Protein AF-A0A818TF26-F1 (afdb_monomer_lite)

Radius of gyration: 28.37 Å; chains: 1; bounding box: 92×61×72 Å

Structure (mmCIF, N/CA/C/O backbone):
data_AF-A0A818TF26-F1
#
_entry.id   AF-A0A818TF26-F1
#
loop_
_atom_site.group_PDB
_atom_site.id
_atom_site.type_symbol
_atom_site.label_atom_id
_atom_site.label_alt_id
_atom_site.label_comp_id
_atom_site.label_asym_id
_atom_site.label_entity_id
_atom_site.label_seq_id
_atom_site.pdbx_PDB_ins_code
_atom_site.Cartn_x
_atom_site.Cartn_y
_atom_site.Cartn_z
_atom_site.occupancy
_atom_site.B_iso_or_equiv
_atom_site.auth_seq_id
_atom_site.auth_comp_id
_atom_site.auth_asym_id
_atom_site.auth_atom_id
_atom_site.pdbx_PDB_model_num
ATOM 1 N N . MET A 1 1 ? -56.870 0.232 41.355 1.00 51.09 1 MET A N 1
ATOM 2 C CA . MET A 1 1 ? -55.566 0.134 42.052 1.00 51.09 1 MET A CA 1
ATOM 3 C C . MET A 1 1 ? -54.457 -0.449 41.166 1.00 51.09 1 MET A C 1
ATOM 5 O O . MET A 1 1 ? -53.306 -0.349 41.551 1.00 51.09 1 MET A O 1
ATOM 9 N N . THR A 1 2 ? -54.759 -0.950 39.962 1.00 57.34 2 THR A N 1
ATOM 10 C CA . THR A 1 2 ? -53.803 -1.570 39.019 1.00 57.34 2 THR A CA 1
ATOM 11 C C . THR A 1 2 ? -52.932 -0.573 38.238 1.00 57.34 2 THR A C 1
ATOM 13 O O . THR A 1 2 ? -51.762 -0.831 37.983 1.00 57.34 2 THR A O 1
ATOM 16 N N . SER A 1 3 ? -53.447 0.622 37.941 1.00 61.22 3 SER A N 1
ATOM 17 C CA . SER A 1 3 ? -52.756 1.628 37.119 1.00 61.22 3 SER A CA 1
ATOM 18 C C . SER A 1 3 ? -51.511 2.245 37.769 1.00 61.22 3 SER A C 1
ATOM 20 O O . SER A 1 3 ? -50.608 2.688 37.065 1.00 61.22 3 SER A O 1
ATOM 22 N N . SER A 1 4 ? -51.427 2.270 39.104 1.00 70.44 4 SER A N 1
ATOM 23 C CA . SER A 1 4 ? -50.236 2.771 39.806 1.00 70.44 4 SER A CA 1
ATOM 24 C C . SER A 1 4 ? -49.102 1.743 39.832 1.00 70.44 4 SER A C 1
ATOM 26 O O . SER A 1 4 ? -47.938 2.136 39.810 1.00 70.44 4 SER A O 1
ATOM 28 N N . GLU A 1 5 ? -49.420 0.449 39.885 1.00 76.94 5 GLU A N 1
ATOM 29 C CA . GLU A 1 5 ? -48.425 -0.629 39.879 1.00 76.94 5 GLU A CA 1
ATOM 30 C C . GLU A 1 5 ? -47.798 -0.796 38.492 1.00 76.94 5 GLU A C 1
ATOM 32 O O . GLU A 1 5 ? -46.575 -0.892 38.385 1.00 76.94 5 GLU A O 1
ATOM 37 N N . GLU A 1 6 ? -48.605 -0.696 37.432 1.00 82.44 6 GLU A N 1
ATOM 38 C CA . GLU A 1 6 ? -48.142 -0.697 36.037 1.00 82.44 6 GLU A CA 1
ATOM 39 C C . GLU A 1 6 ? -47.181 0.471 35.745 1.00 82.44 6 GLU A C 1
ATOM 41 O O . GLU A 1 6 ? -46.142 0.293 35.105 1.00 82.44 6 GLU A O 1
ATOM 46 N N . LEU A 1 7 ? -47.471 1.663 36.283 1.00 84.38 7 LEU A N 1
ATOM 47 C CA . LEU A 1 7 ? -46.612 2.848 36.156 1.00 84.38 7 LEU A CA 1
ATOM 48 C C . LEU A 1 7 ? -45.268 2.664 36.877 1.00 84.38 7 LEU A C 1
ATOM 50 O O . LEU A 1 7 ? -44.215 3.026 36.349 1.00 84.38 7 LEU A O 1
ATOM 54 N N . ILE A 1 8 ? -45.280 2.054 38.065 1.00 88.00 8 ILE A N 1
ATOM 55 C CA . ILE A 1 8 ? -44.062 1.742 38.827 1.00 88.00 8 ILE A CA 1
ATOM 56 C C . ILE A 1 8 ? -43.231 0.668 38.110 1.00 88.00 8 ILE A C 1
ATOM 58 O O . ILE A 1 8 ? -41.997 0.738 38.104 1.00 88.00 8 ILE A O 1
ATOM 62 N N . GLU A 1 9 ? -43.874 -0.320 37.488 1.00 88.12 9 GLU A N 1
ATOM 63 C CA . GLU A 1 9 ? -43.193 -1.350 36.707 1.00 88.12 9 GLU A CA 1
ATOM 64 C C . GLU A 1 9 ? -42.550 -0.772 35.437 1.00 88.12 9 GLU A C 1
ATOM 66 O O . GLU A 1 9 ? -41.391 -1.082 35.143 1.00 88.12 9 GLU A O 1
ATOM 71 N N . LEU A 1 10 ? -43.239 0.137 34.739 1.00 87.88 10 LEU A N 1
ATOM 72 C CA . LEU A 1 10 ? -42.696 0.850 33.582 1.00 87.88 10 LEU A CA 1
ATOM 73 C C . LEU A 1 10 ? -41.475 1.697 33.962 1.00 87.88 10 LEU A C 1
ATOM 75 O O . LEU A 1 10 ? -40.445 1.620 33.297 1.00 87.88 10 LEU A O 1
ATOM 79 N N . VAL A 1 11 ? -41.534 2.444 35.069 1.00 90.00 11 VAL A N 1
ATOM 80 C CA . VAL A 1 11 ? -40.387 3.230 35.561 1.00 90.00 11 VAL A CA 1
ATOM 81 C C . VAL A 1 11 ? -39.195 2.326 35.888 1.00 90.00 11 VAL A C 1
ATOM 83 O O . VAL A 1 11 ? -38.050 2.664 35.574 1.00 90.00 11 VAL A O 1
ATOM 86 N N . LYS A 1 12 ? -39.435 1.147 36.477 1.00 88.75 12 LYS A N 1
ATOM 87 C CA . LYS A 1 12 ? -38.378 0.154 36.726 1.00 88.75 12 LYS A CA 1
ATOM 88 C C . LYS A 1 12 ? -37.792 -0.390 35.420 1.00 88.75 12 LYS A C 1
ATOM 90 O O . LYS A 1 12 ? -36.570 -0.514 35.336 1.00 88.75 12 LYS A O 1
ATOM 95 N N . LYS A 1 13 ? -38.622 -0.681 34.411 1.00 89.06 13 LYS A N 1
ATOM 96 C CA . LYS A 1 13 ? -38.174 -1.129 33.079 1.00 89.06 13 LYS A CA 1
ATOM 97 C C . LYS A 1 13 ? -37.348 -0.052 32.375 1.00 89.06 13 LYS A C 1
ATOM 99 O O . LYS A 1 13 ? -36.210 -0.328 32.017 1.00 89.06 13 LYS A O 1
ATOM 104 N N . LEU A 1 14 ? -37.824 1.191 32.325 1.00 89.56 14 LEU A N 1
ATOM 105 C CA . LEU A 1 14 ? -37.092 2.320 31.738 1.00 89.56 14 LEU A CA 1
ATOM 106 C C . LEU A 1 14 ? -35.762 2.594 32.449 1.00 89.56 14 LEU A C 1
ATOM 108 O O . LEU A 1 14 ? -34.760 2.908 31.810 1.00 89.56 14 LEU A O 1
ATOM 112 N N . LYS A 1 15 ? -35.708 2.447 33.779 1.00 92.31 15 LYS A N 1
ATOM 113 C CA . LYS A 1 15 ? -34.451 2.591 34.527 1.00 92.31 15 LYS A CA 1
ATOM 114 C C . LYS A 1 15 ? -33.457 1.475 34.186 1.00 92.31 15 LYS A C 1
ATOM 116 O O . LYS A 1 15 ? -32.266 1.757 34.058 1.00 92.31 15 LYS A O 1
ATOM 121 N N . ARG A 1 16 ? -33.938 0.237 34.019 1.00 90.44 16 ARG A N 1
ATOM 122 C CA . ARG A 1 16 ? -33.119 -0.906 33.583 1.00 90.44 16 ARG A CA 1
ATOM 123 C C . ARG A 1 16 ? -32.617 -0.712 32.159 1.00 90.44 16 ARG A C 1
ATOM 125 O O . ARG A 1 16 ? -31.415 -0.826 31.944 1.00 90.44 16 ARG A O 1
ATOM 132 N N . GLU A 1 17 ? -33.484 -0.328 31.230 1.00 92.62 17 GLU A N 1
ATOM 133 C CA . GLU A 1 17 ? -33.096 -0.025 29.850 1.00 92.62 17 GLU A CA 1
ATOM 134 C C . GLU A 1 17 ? -32.085 1.116 29.792 1.00 92.62 17 GLU A C 1
ATOM 136 O O . GLU A 1 17 ? -31.045 0.976 29.163 1.00 92.62 17 GLU A O 1
ATOM 141 N N . ARG A 1 18 ? -32.296 2.205 30.539 1.00 94.06 18 ARG A N 1
ATOM 142 C CA . ARG A 1 18 ? -31.315 3.295 30.619 1.00 94.06 18 ARG A CA 1
ATOM 143 C C . ARG A 1 18 ? -29.959 2.810 31.134 1.00 94.06 18 ARG A C 1
ATOM 145 O O . ARG A 1 18 ? -28.927 3.217 30.603 1.00 94.06 18 ARG A O 1
ATOM 152 N N . SER A 1 19 ? -29.941 1.964 32.168 1.00 90.88 19 SER A N 1
ATOM 153 C CA . SER A 1 19 ? -28.688 1.395 32.676 1.00 90.88 19 SER A CA 1
ATOM 154 C C . SER A 1 19 ? -28.022 0.473 31.654 1.00 90.88 19 SER A C 1
ATOM 156 O O . SER A 1 19 ? -26.813 0.582 31.456 1.00 90.88 19 SER A O 1
ATOM 158 N N . PHE A 1 20 ? -28.809 -0.343 30.952 1.00 94.75 20 PHE A N 1
ATOM 159 C CA . PHE A 1 20 ? -28.344 -1.241 29.902 1.00 94.75 20 PHE A CA 1
ATOM 160 C C . PHE A 1 20 ? -27.735 -0.458 28.736 1.00 94.75 20 PHE A C 1
ATOM 162 O O . PHE A 1 20 ? -26.564 -0.651 28.427 1.00 94.75 20 PHE A O 1
ATOM 169 N N . VAL A 1 21 ? -28.460 0.524 28.192 1.00 95.38 21 VAL A N 1
ATOM 170 C CA . VAL A 1 21 ? -27.978 1.406 27.117 1.00 95.38 21 VAL A CA 1
ATOM 171 C C . VAL A 1 21 ? -26.705 2.138 27.543 1.00 95.38 21 VAL A C 1
ATOM 173 O O . VAL A 1 21 ? -25.765 2.250 26.762 1.00 95.38 21 VAL A O 1
ATOM 176 N N . SER A 1 22 ? -26.611 2.611 28.792 1.00 93.94 22 SER A N 1
ATOM 177 C CA . SER A 1 22 ? -25.380 3.260 29.264 1.00 93.94 22 SER A CA 1
ATOM 178 C C . SER A 1 22 ? -24.190 2.301 29.375 1.00 93.94 22 SER A C 1
ATOM 180 O O . SER A 1 22 ? -23.053 2.714 29.147 1.00 93.94 22 SER A O 1
ATOM 182 N N . ALA A 1 23 ? -24.433 1.034 29.722 1.00 94.94 23 ALA A N 1
ATOM 183 C CA . ALA A 1 23 ? -23.401 0.007 29.795 1.00 94.94 23 ALA A CA 1
ATOM 184 C C . ALA A 1 23 ? -22.935 -0.392 28.389 1.00 94.94 23 ALA A C 1
ATOM 186 O O . ALA A 1 23 ? -21.735 -0.459 28.140 1.00 94.94 23 ALA A O 1
ATOM 187 N N . GLU A 1 24 ? -23.869 -0.545 27.452 1.00 95.12 24 GLU A N 1
ATOM 188 C CA . GLU A 1 24 ? -23.584 -0.831 26.048 1.00 95.12 24 GLU A CA 1
ATOM 189 C C . GLU A 1 24 ? -22.808 0.317 25.383 1.00 95.12 24 GLU A C 1
ATOM 191 O O . GLU A 1 24 ? -21.792 0.088 24.735 1.00 95.12 24 GLU A O 1
ATOM 196 N N . GLN A 1 25 ? -23.187 1.574 25.637 1.00 95.06 25 GLN A N 1
ATOM 197 C CA . GLN A 1 25 ? -22.427 2.739 25.169 1.00 95.06 25 GLN A CA 1
ATOM 198 C C . GLN A 1 25 ? -20.991 2.766 25.704 1.00 95.06 25 GLN A C 1
ATOM 200 O O . GLN A 1 25 ? -20.075 3.143 24.973 1.00 95.06 25 GLN A O 1
ATOM 205 N N . LYS A 1 26 ? -20.775 2.398 26.974 1.00 95.00 26 LYS A N 1
ATOM 206 C CA . LYS A 1 26 ? -19.420 2.296 27.541 1.00 95.00 26 LYS A CA 1
ATOM 207 C C . LYS A 1 26 ? -18.630 1.183 26.865 1.00 95.00 26 LYS A C 1
ATOM 209 O O . LYS A 1 26 ? -17.513 1.433 26.426 1.00 95.00 26 LYS A O 1
ATOM 214 N N . HIS A 1 27 ? -19.243 0.017 26.702 1.00 95.44 27 HIS A N 1
ATOM 215 C CA . HIS A 1 27 ? -18.629 -1.123 26.035 1.00 95.44 27 HIS A CA 1
ATOM 216 C C . HIS A 1 27 ? -18.223 -0.795 24.589 1.00 95.44 27 HIS A C 1
ATOM 218 O O . HIS A 1 27 ? -17.084 -1.034 24.201 1.00 95.44 27 HIS A O 1
ATOM 224 N N . ILE A 1 28 ? -19.099 -0.147 23.814 1.00 95.38 28 ILE A N 1
ATOM 225 C CA . ILE A 1 28 ? -18.789 0.293 22.444 1.00 95.38 28 ILE A CA 1
ATOM 226 C C . ILE A 1 28 ? -17.606 1.271 22.434 1.00 95.38 28 ILE A C 1
ATOM 228 O O . ILE A 1 28 ? -16.725 1.161 21.585 1.00 95.38 28 ILE A O 1
ATOM 232 N N . ARG A 1 29 ? -17.543 2.217 23.381 1.00 95.00 29 ARG A N 1
ATOM 233 C CA . ARG A 1 29 ? -16.414 3.162 23.477 1.00 95.00 29 ARG A CA 1
ATOM 234 C C . ARG A 1 29 ? -15.100 2.461 23.810 1.00 95.00 29 ARG A C 1
ATOM 236 O O . ARG A 1 29 ? -14.069 2.822 23.250 1.00 95.00 29 ARG A O 1
ATOM 243 N N . GLU A 1 30 ? -15.129 1.473 24.699 1.00 95.88 30 GLU A N 1
ATOM 244 C CA . GLU A 1 30 ? -13.955 0.671 25.054 1.00 95.88 30 GLU A CA 1
ATOM 245 C C . GLU A 1 30 ? -13.464 -0.153 23.862 1.00 95.88 30 GLU A C 1
ATOM 247 O O . GLU A 1 30 ? -12.276 -0.113 23.536 1.00 95.88 30 GLU A O 1
ATOM 252 N N . GLN A 1 31 ? -14.376 -0.828 23.157 1.00 94.69 31 GLN A N 1
ATOM 253 C CA . GLN A 1 31 ? -14.055 -1.571 21.938 1.00 94.69 31 GLN A CA 1
ATOM 254 C C . GLN A 1 31 ? -13.507 -0.655 20.842 1.00 94.69 31 GLN A C 1
ATOM 256 O O . GLN A 1 31 ? -12.512 -0.987 20.203 1.00 94.69 31 GLN A O 1
ATOM 261 N N . TYR A 1 32 ? -14.100 0.524 20.653 1.00 93.75 32 TYR A N 1
ATOM 262 C CA . TYR A 1 32 ? -13.615 1.507 19.688 1.00 93.75 32 TYR A CA 1
ATOM 263 C C . TYR A 1 32 ? -12.202 1.997 20.033 1.00 93.75 32 TYR A C 1
ATOM 265 O O . TYR A 1 32 ? -11.341 2.071 19.161 1.00 93.75 32 TYR A O 1
ATOM 273 N N . ALA A 1 33 ? -11.917 2.258 21.312 1.00 94.06 33 ALA A N 1
ATOM 274 C CA . ALA A 1 33 ? -10.577 2.636 21.756 1.00 94.06 33 ALA A CA 1
ATOM 275 C C . ALA A 1 33 ? -9.543 1.516 21.530 1.00 94.06 33 ALA A C 1
ATOM 277 O O . ALA A 1 33 ? -8.395 1.798 21.190 1.00 94.06 33 ALA A O 1
ATOM 278 N N . GLN A 1 34 ? -9.932 0.249 21.699 1.00 94.62 34 GLN A N 1
ATOM 279 C CA . GLN A 1 34 ? -9.073 -0.895 21.377 1.00 94.62 34 GLN A CA 1
ATOM 280 C C . GLN A 1 34 ? -8.837 -1.021 19.870 1.00 94.62 34 GLN A C 1
ATOM 282 O O . GLN A 1 34 ? -7.699 -1.222 19.450 1.00 94.62 34 GLN A O 1
ATOM 287 N N . LEU A 1 35 ? -9.886 -0.850 19.062 1.00 94.69 35 LEU A N 1
ATOM 288 C CA . LEU A 1 35 ? -9.795 -0.872 17.604 1.00 94.69 35 LEU A CA 1
ATOM 289 C C . LEU A 1 35 ? -8.828 0.200 17.101 1.00 94.69 35 LEU A C 1
ATOM 291 O O . LEU A 1 35 ? -7.968 -0.108 16.281 1.00 94.69 35 LEU A O 1
ATOM 295 N N . LEU A 1 36 ? -8.906 1.423 17.633 1.00 91.81 36 LEU A N 1
ATOM 296 C CA . LEU A 1 36 ? -7.981 2.501 17.277 1.00 91.81 36 LEU A CA 1
ATOM 297 C C . LEU A 1 36 ? -6.520 2.140 17.579 1.00 91.81 36 LEU A C 1
ATOM 299 O O . LEU A 1 36 ? -5.666 2.313 16.716 1.00 91.81 36 LEU A O 1
ATOM 303 N N . LYS A 1 37 ? -6.237 1.569 18.757 1.00 91.81 37 LYS A N 1
ATOM 304 C CA . LYS A 1 37 ? -4.877 1.126 19.120 1.00 91.81 37 LYS A CA 1
ATOM 305 C C . LYS A 1 37 ? -4.356 0.023 18.202 1.00 91.81 37 LYS A C 1
ATOM 307 O O . LYS A 1 37 ? -3.181 0.014 17.843 1.00 91.81 37 LYS A O 1
ATOM 312 N N . LEU A 1 38 ? -5.217 -0.926 17.834 1.00 91.88 38 LEU A N 1
ATOM 313 C CA . LEU A 1 38 ? -4.855 -1.988 16.897 1.00 91.88 38 LEU A CA 1
ATOM 314 C C . LEU A 1 38 ? -4.593 -1.425 15.497 1.00 91.88 38 LEU A C 1
ATOM 316 O O . LEU A 1 38 ? -3.611 -1.813 14.871 1.00 91.88 38 LEU A O 1
ATOM 320 N N . ALA A 1 39 ? -5.427 -0.495 15.028 1.00 89.75 39 ALA A N 1
ATOM 321 C CA . ALA A 1 39 ? -5.252 0.161 13.737 1.00 89.75 39 ALA A CA 1
ATOM 322 C C . ALA A 1 39 ? -3.925 0.933 13.672 1.00 89.75 39 ALA A C 1
ATOM 324 O O . ALA A 1 39 ? -3.170 0.760 12.719 1.00 89.75 39 ALA A O 1
ATOM 325 N N . GLU A 1 40 ? -3.605 1.708 14.708 1.00 89.06 40 GLU A N 1
ATOM 326 C CA . GLU A 1 40 ? -2.332 2.425 14.835 1.00 89.06 40 GLU A CA 1
ATOM 327 C C . GLU A 1 40 ? -1.137 1.457 14.808 1.00 89.06 40 GLU A C 1
ATOM 329 O O . GLU A 1 40 ? -0.196 1.628 14.034 1.00 89.06 40 GLU A O 1
ATOM 334 N N . HIS A 1 41 ? -1.198 0.366 15.580 1.00 90.69 41 HIS A N 1
ATOM 335 C CA . HIS A 1 41 ? -0.144 -0.650 15.571 1.00 90.69 41 HIS A CA 1
ATOM 336 C C . HIS A 1 41 ? 0.045 -1.286 14.183 1.00 90.69 41 HIS A C 1
ATOM 338 O O . HIS A 1 41 ? 1.178 -1.513 13.752 1.00 90.69 41 HIS A O 1
ATOM 344 N N . VAL A 1 42 ? -1.047 -1.568 13.466 1.00 89.69 42 VAL A N 1
ATOM 345 C CA . VAL A 1 42 ? -0.991 -2.101 12.097 1.00 89.69 42 VAL A CA 1
ATOM 346 C C . VAL A 1 42 ? -0.360 -1.090 11.137 1.00 89.69 42 VAL A C 1
ATOM 348 O O . VAL A 1 42 ? 0.503 -1.476 10.351 1.00 89.69 42 VAL A O 1
ATOM 351 N N . GLN A 1 43 ? -0.716 0.194 11.227 1.00 86.44 43 GLN A N 1
ATOM 352 C CA . GLN A 1 43 ? -0.113 1.254 10.411 1.00 86.44 43 GLN A CA 1
ATOM 353 C C . GLN A 1 43 ? 1.398 1.371 10.651 1.00 86.44 43 GLN A C 1
ATOM 355 O O . GLN A 1 43 ? 2.172 1.391 9.695 1.00 86.44 43 GLN A O 1
ATOM 360 N N . HIS A 1 44 ? 1.833 1.380 11.914 1.00 89.19 44 HIS A N 1
ATOM 361 C CA . HIS A 1 44 ? 3.253 1.434 12.270 1.00 89.19 44 HIS A CA 1
ATOM 362 C C . HIS A 1 44 ? 4.028 0.238 11.713 1.00 89.19 44 HIS A C 1
ATOM 364 O O . HIS A 1 44 ? 5.084 0.402 11.100 1.00 89.19 44 HIS A O 1
ATOM 370 N N . ARG A 1 45 ? 3.483 -0.975 11.873 1.00 88.50 45 ARG A N 1
ATOM 371 C CA . ARG A 1 45 ? 4.082 -2.198 11.323 1.00 88.50 45 ARG A CA 1
ATOM 372 C C . ARG A 1 45 ? 4.181 -2.141 9.805 1.00 88.50 45 ARG A C 1
ATOM 374 O O . ARG A 1 45 ? 5.251 -2.418 9.273 1.00 88.50 45 ARG A O 1
ATOM 381 N N . GLN A 1 46 ? 3.105 -1.748 9.128 1.00 85.88 46 GLN A N 1
ATOM 382 C CA . GLN A 1 46 ? 3.080 -1.631 7.673 1.00 85.88 46 GLN A CA 1
ATOM 383 C C . GLN A 1 46 ? 4.146 -0.652 7.178 1.00 85.88 46 GLN A C 1
ATOM 385 O O . GLN A 1 46 ? 4.907 -0.976 6.267 1.00 85.88 46 GLN A O 1
ATOM 390 N N . TRP A 1 47 ? 4.240 0.517 7.812 1.00 87.50 47 TRP A N 1
ATOM 391 C CA . TRP A 1 47 ? 5.226 1.528 7.456 1.00 87.50 47 TRP A CA 1
ATOM 392 C C . TRP A 1 47 ? 6.658 0.983 7.583 1.00 87.50 47 TRP A C 1
ATOM 394 O O . TRP A 1 47 ? 7.430 1.085 6.626 1.00 87.50 47 TRP A O 1
ATOM 404 N N . ILE A 1 48 ? 6.990 0.325 8.705 1.00 88.81 48 ILE A N 1
ATOM 405 C CA . ILE A 1 48 ? 8.310 -0.297 8.924 1.00 88.81 48 ILE A CA 1
ATOM 406 C C . ILE A 1 48 ? 8.594 -1.354 7.853 1.00 88.81 48 ILE A C 1
ATOM 408 O O . ILE A 1 48 ? 9.632 -1.303 7.193 1.00 88.81 48 ILE A O 1
ATOM 412 N N . THR A 1 49 ? 7.671 -2.298 7.651 1.00 86.50 49 THR A N 1
ATOM 413 C CA . THR A 1 49 ? 7.854 -3.410 6.708 1.00 86.50 49 THR A CA 1
ATOM 414 C C . THR A 1 49 ? 8.065 -2.915 5.282 1.00 86.50 49 THR A C 1
ATOM 416 O O . THR A 1 49 ? 8.896 -3.452 4.549 1.00 86.50 49 THR A O 1
ATOM 419 N N . SER A 1 50 ? 7.364 -1.865 4.875 1.00 82.44 50 SER A N 1
ATOM 420 C CA . SER A 1 50 ? 7.534 -1.301 3.541 1.00 82.44 50 SER A CA 1
ATOM 421 C C . SER A 1 50 ? 8.857 -0.559 3.366 1.00 82.44 50 SER A C 1
ATOM 423 O O . SER A 1 50 ? 9.468 -0.677 2.305 1.00 82.44 50 SER A O 1
ATOM 425 N N . HIS A 1 51 ? 9.352 0.146 4.390 1.00 83.50 51 HIS A N 1
ATOM 426 C CA . HIS A 1 51 ? 10.697 0.741 4.347 1.00 83.50 51 HIS A CA 1
ATOM 427 C C . HIS A 1 51 ? 11.792 -0.324 4.322 1.00 83.50 51 HIS A C 1
ATOM 429 O O . HIS A 1 51 ? 12.718 -0.236 3.518 1.00 83.50 51 HIS A O 1
ATOM 435 N N . GLN A 1 52 ? 11.656 -1.388 5.116 1.00 85.69 52 GLN A N 1
ATOM 436 C CA . GLN A 1 52 ? 12.552 -2.545 5.046 1.00 85.69 52 GLN A CA 1
ATOM 437 C C . GLN A 1 52 ? 12.533 -3.174 3.646 1.00 85.69 52 GLN A C 1
ATOM 439 O O . GLN A 1 52 ? 13.583 -3.466 3.077 1.00 85.69 52 GLN A O 1
ATOM 444 N N . ARG A 1 53 ? 11.350 -3.328 3.041 1.00 81.56 53 ARG A N 1
ATOM 445 C CA . ARG A 1 53 ? 11.206 -3.849 1.677 1.00 81.56 53 ARG A CA 1
ATOM 446 C C . ARG A 1 53 ? 11.849 -2.938 0.635 1.00 81.56 53 ARG A C 1
ATOM 448 O O . ARG A 1 53 ? 12.484 -3.453 -0.284 1.00 81.56 53 ARG A O 1
ATOM 455 N N . TYR A 1 54 ? 11.719 -1.620 0.767 1.00 79.50 54 TYR A N 1
ATOM 456 C CA . TYR A 1 54 ? 12.403 -0.661 -0.102 1.00 79.50 54 TYR A CA 1
ATOM 457 C C . TYR A 1 54 ? 13.927 -0.854 -0.043 1.00 79.50 54 TYR A C 1
ATOM 459 O O . TYR A 1 54 ? 14.567 -0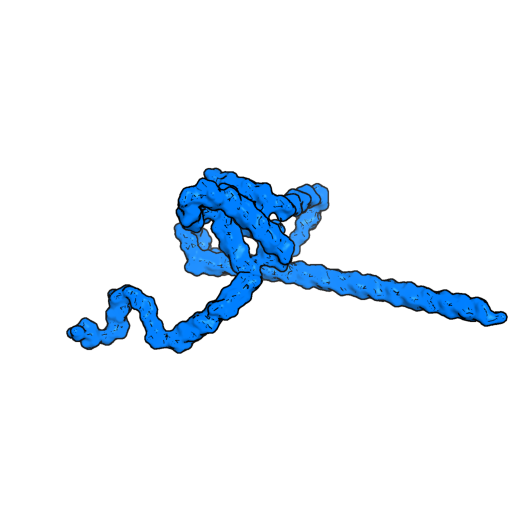.995 -1.083 1.00 79.50 54 TYR A O 1
ATOM 467 N N . VAL A 1 55 ? 14.489 -0.977 1.165 1.00 81.12 55 VAL A N 1
ATOM 468 C CA . VAL A 1 55 ? 15.927 -1.218 1.392 1.00 81.12 55 VAL A CA 1
ATOM 469 C C . VAL A 1 55 ? 16.381 -2.563 0.819 1.00 81.12 55 VAL A C 1
ATOM 471 O O . VAL A 1 55 ? 17.442 -2.657 0.211 1.00 81.12 55 VAL A O 1
ATOM 474 N N . LEU A 1 56 ? 15.585 -3.621 0.978 1.00 80.94 56 LEU A N 1
ATOM 475 C CA . LEU A 1 56 ? 15.899 -4.927 0.392 1.00 80.94 56 LEU A CA 1
ATOM 476 C C . LEU A 1 56 ? 15.846 -4.888 -1.139 1.00 80.94 56 LEU A C 1
ATOM 478 O O . LEU A 1 56 ? 16.690 -5.478 -1.809 1.00 80.94 56 LEU A O 1
ATOM 482 N N . THR A 1 57 ? 14.880 -4.167 -1.704 1.00 77.44 57 THR A N 1
ATOM 483 C CA . THR A 1 57 ? 14.732 -4.040 -3.159 1.00 77.44 57 THR A CA 1
ATOM 484 C C . THR A 1 57 ? 15.901 -3.263 -3.765 1.00 77.44 57 THR A C 1
ATOM 486 O O . THR A 1 57 ? 16.409 -3.661 -4.812 1.00 77.44 57 THR A O 1
ATOM 489 N N . SER A 1 58 ? 16.379 -2.213 -3.090 1.00 72.12 58 SER A N 1
ATOM 490 C CA . SER A 1 58 ? 17.550 -1.449 -3.536 1.00 72.12 58 SER A CA 1
ATOM 491 C C . SER A 1 58 ? 18.866 -2.228 -3.423 1.00 72.12 58 SER A C 1
ATOM 493 O O . SER A 1 58 ? 19.796 -1.949 -4.176 1.00 72.12 58 SER A O 1
ATOM 495 N N . LEU A 1 59 ? 18.944 -3.241 -2.550 1.00 73.94 59 LEU A N 1
ATOM 496 C CA . LEU A 1 59 ? 20.069 -4.184 -2.510 1.00 73.94 59 LEU A CA 1
ATOM 497 C C . LEU A 1 59 ? 20.058 -5.175 -3.684 1.00 73.94 59 LEU A C 1
ATOM 499 O O . LEU A 1 59 ? 21.118 -5.490 -4.219 1.00 73.94 59 LEU A O 1
ATOM 503 N N . ILE A 1 60 ? 18.879 -5.676 -4.074 1.00 73.94 60 ILE A N 1
ATOM 504 C CA . ILE A 1 60 ? 18.725 -6.643 -5.178 1.00 73.94 60 ILE A CA 1
ATOM 505 C C . ILE A 1 60 ? 18.975 -5.967 -6.529 1.00 73.94 60 ILE A C 1
ATOM 507 O O . ILE A 1 60 ? 19.680 -6.506 -7.381 1.00 73.94 60 ILE A O 1
ATOM 511 N N . TYR A 1 61 ? 18.409 -4.775 -6.711 1.00 68.81 61 TYR A N 1
ATOM 512 C CA . TYR A 1 61 ? 18.602 -3.949 -7.894 1.00 68.81 61 TYR A CA 1
ATOM 513 C C . TYR A 1 61 ? 19.381 -2.699 -7.489 1.00 68.81 61 TYR A C 1
ATOM 515 O O . TYR A 1 61 ? 18.762 -1.657 -7.256 1.00 68.81 61 TYR A O 1
ATOM 523 N N . PRO A 1 62 ? 20.722 -2.769 -7.383 1.00 60.81 62 PRO A N 1
ATOM 524 C CA . PRO A 1 62 ? 21.513 -1.588 -7.097 1.00 60.81 62 PRO A CA 1
ATOM 525 C C . PRO A 1 62 ? 21.289 -0.589 -8.231 1.00 60.81 62 PRO A C 1
ATOM 527 O O . PRO A 1 62 ? 21.758 -0.775 -9.359 1.00 60.81 62 PRO A O 1
ATOM 530 N N . ASN A 1 63 ? 20.536 0.473 -7.943 1.00 55.81 63 ASN A N 1
ATOM 531 C CA . ASN A 1 63 ? 20.460 1.621 -8.828 1.00 55.81 63 ASN A CA 1
ATOM 532 C C . ASN A 1 63 ? 21.900 2.080 -9.065 1.00 55.81 63 ASN A C 1
ATOM 534 O O . ASN A 1 63 ? 22.606 2.422 -8.118 1.00 55.81 63 A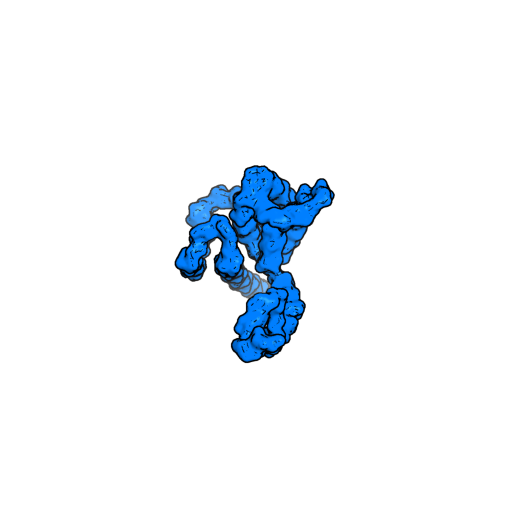SN A O 1
ATOM 538 N N . ARG A 1 64 ? 22.341 2.103 -10.331 1.00 48.56 64 ARG A N 1
ATOM 539 C CA . ARG A 1 64 ? 23.718 2.466 -10.732 1.00 48.56 64 ARG A CA 1
ATOM 540 C C . ARG A 1 64 ? 24.182 3.845 -10.224 1.00 48.56 64 ARG A C 1
ATOM 542 O O . ARG A 1 64 ? 25.364 4.152 -10.338 1.00 48.56 64 ARG A O 1
ATOM 549 N N . ASN A 1 65 ? 23.278 4.648 -9.661 1.00 48.28 65 ASN A N 1
ATOM 550 C CA . ASN A 1 65 ? 23.515 6.020 -9.225 1.00 48.28 65 ASN A CA 1
ATOM 551 C C . ASN A 1 65 ? 23.601 6.187 -7.694 1.00 48.28 65 ASN A C 1
ATOM 553 O O . ASN A 1 65 ? 24.095 7.217 -7.244 1.00 48.28 65 ASN A O 1
ATOM 557 N N . ASP A 1 66 ? 23.190 5.199 -6.891 1.00 52.66 66 ASP A N 1
ATOM 558 C CA . ASP A 1 66 ? 23.215 5.303 -5.426 1.00 52.66 66 ASP A CA 1
ATOM 559 C C . ASP A 1 66 ? 24.494 4.681 -4.853 1.00 52.66 66 ASP A C 1
ATOM 561 O O . ASP A 1 66 ? 24.501 3.602 -4.265 1.00 52.66 66 ASP A O 1
ATOM 565 N N . GLN A 1 67 ? 25.609 5.405 -4.982 1.00 49.84 67 GLN A N 1
ATOM 566 C CA . GLN A 1 67 ? 26.896 5.037 -4.366 1.00 49.84 67 GLN A CA 1
ATOM 567 C C . GLN A 1 67 ? 26.850 4.984 -2.820 1.00 49.84 67 GLN A C 1
ATOM 569 O O . GLN A 1 67 ? 27.792 4.511 -2.186 1.00 49.84 67 GLN A O 1
ATOM 574 N N . ASN A 1 68 ? 25.749 5.436 -2.206 1.00 50.38 68 ASN A N 1
ATOM 575 C CA . ASN A 1 68 ? 25.574 5.542 -0.754 1.00 50.38 68 ASN A CA 1
ATOM 576 C C . ASN A 1 68 ? 24.985 4.285 -0.089 1.00 50.38 68 ASN A C 1
ATOM 578 O O . ASN A 1 68 ? 24.950 4.191 1.142 1.00 50.38 68 ASN A O 1
ATOM 582 N N . ILE A 1 69 ? 24.547 3.298 -0.872 1.00 53.88 69 ILE A N 1
ATOM 583 C CA . ILE A 1 69 ? 23.990 2.043 -0.356 1.00 53.88 69 ILE A CA 1
ATOM 584 C C . ILE A 1 69 ? 25.108 0.991 -0.325 1.00 53.88 69 ILE A C 1
ATOM 586 O O . ILE A 1 69 ? 25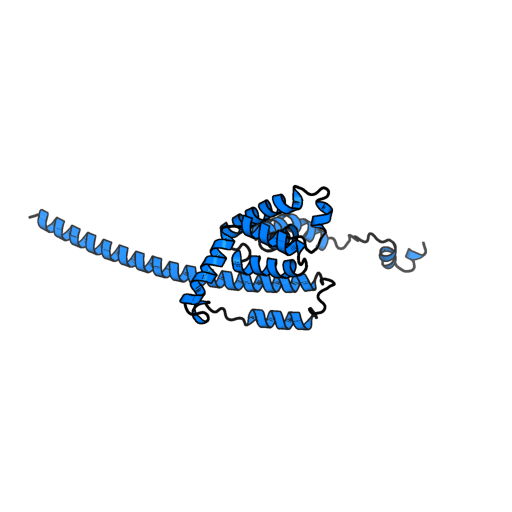.112 0.002 -1.051 1.00 53.88 69 ILE A O 1
ATOM 590 N N . GLN A 1 70 ? 26.123 1.231 0.508 1.00 56.97 70 GLN A N 1
ATOM 591 C CA . GLN A 1 70 ? 27.039 0.167 0.918 1.00 56.97 70 GLN A CA 1
ATOM 592 C C . GLN A 1 70 ? 26.280 -0.787 1.846 1.00 56.97 70 GLN A C 1
ATOM 594 O O . GLN A 1 70 ? 25.533 -0.344 2.710 1.00 56.97 70 GLN A O 1
ATOM 599 N N . SER A 1 71 ? 26.509 -2.098 1.754 1.00 58.94 71 SER A N 1
ATOM 600 C CA . SER A 1 71 ? 25.780 -3.110 2.546 1.00 58.94 71 SER A CA 1
ATOM 601 C C . SER A 1 71 ? 25.764 -2.836 4.064 1.00 58.94 71 SER A C 1
ATOM 603 O O . SER A 1 71 ? 24.846 -3.254 4.766 1.00 58.94 71 SER A O 1
ATOM 605 N N . LYS A 1 72 ? 26.753 -2.087 4.577 1.00 60.97 72 LYS A N 1
ATOM 606 C CA . LYS A 1 72 ? 26.828 -1.639 5.976 1.00 60.97 72 LYS A CA 1
ATOM 607 C C . LYS A 1 72 ? 25.815 -0.540 6.336 1.00 60.97 72 LYS A C 1
ATOM 609 O O . LYS A 1 72 ? 25.290 -0.575 7.446 1.00 60.97 72 LYS A O 1
ATOM 614 N N . SER A 1 73 ? 25.515 0.403 5.437 1.00 68.25 73 SER A N 1
ATOM 615 C CA . SER A 1 73 ? 24.535 1.470 5.699 1.00 68.25 73 SER A CA 1
ATOM 616 C C . SER A 1 73 ? 23.100 0.934 5.707 1.00 68.25 73 SER A C 1
ATOM 618 O O . SER A 1 73 ? 22.298 1.370 6.527 1.00 68.25 73 SER A O 1
ATOM 620 N N . CYS A 1 74 ? 22.794 -0.091 4.902 1.00 69.00 74 CYS A N 1
ATOM 621 C CA . CYS A 1 74 ? 21.495 -0.778 4.930 1.00 69.00 74 CYS A CA 1
ATOM 622 C C . CYS A 1 74 ? 21.195 -1.436 6.274 1.00 69.00 74 CYS A C 1
ATOM 624 O O . CYS A 1 74 ? 20.094 -1.292 6.795 1.00 69.00 74 CYS A O 1
ATOM 626 N N . PHE A 1 75 ? 22.168 -2.156 6.840 1.00 73.38 75 PHE A N 1
ATOM 627 C CA . PHE A 1 75 ? 21.981 -2.837 8.120 1.00 73.38 75 PHE A CA 1
ATOM 628 C C . PHE A 1 75 ? 21.749 -1.836 9.257 1.00 73.38 75 PHE A C 1
ATOM 630 O O . PHE A 1 75 ? 20.824 -2.003 10.046 1.00 73.38 75 PHE A O 1
ATOM 637 N N . GLN A 1 76 ? 22.539 -0.757 9.294 1.00 79.06 76 GLN A N 1
ATOM 638 C CA . GLN A 1 76 ? 22.343 0.333 10.255 1.00 79.06 76 GLN A CA 1
ATOM 639 C C . GLN A 1 76 ? 20.965 0.976 10.097 1.00 79.06 76 GLN A C 1
ATOM 641 O O . GLN A 1 76 ? 20.296 1.249 11.088 1.00 79.06 76 GLN A O 1
ATOM 646 N N . TYR A 1 77 ? 20.517 1.176 8.859 1.00 79.75 77 TYR A N 1
ATOM 647 C CA . TYR A 1 77 ? 19.205 1.740 8.584 1.00 79.75 77 TYR A CA 1
ATOM 648 C C . TYR A 1 77 ? 18.064 0.819 9.040 1.00 79.75 77 TYR A C 1
ATOM 650 O O . TYR A 1 77 ? 17.140 1.293 9.691 1.00 79.75 77 TYR A O 1
ATOM 658 N N . ILE A 1 78 ? 18.148 -0.494 8.800 1.00 79.94 78 ILE A N 1
ATOM 659 C CA . ILE A 1 78 ? 17.167 -1.472 9.310 1.00 79.94 78 ILE A CA 1
ATOM 660 C C . ILE A 1 78 ? 17.145 -1.469 10.842 1.00 79.94 78 ILE A C 1
ATOM 662 O O . ILE A 1 78 ? 16.074 -1.425 11.441 1.00 79.94 78 ILE A O 1
ATOM 666 N N . GLN A 1 79 ? 18.315 -1.430 11.481 1.00 82.69 79 GLN A N 1
ATOM 667 C CA . GLN A 1 79 ? 18.406 -1.348 12.936 1.00 82.69 79 GLN A CA 1
ATOM 668 C C . GLN A 1 79 ? 17.794 -0.049 13.482 1.00 82.69 79 GLN A C 1
ATOM 670 O O . GLN A 1 79 ? 17.189 -0.060 14.552 1.00 82.69 79 GLN A O 1
ATOM 675 N N . ILE A 1 80 ? 17.937 1.073 12.770 1.00 83.69 80 ILE A N 1
ATOM 676 C CA . ILE A 1 80 ? 17.249 2.317 13.125 1.00 83.69 80 ILE A CA 1
ATOM 677 C C . ILE A 1 80 ? 15.741 2.118 12.994 1.00 83.69 80 ILE A C 1
ATOM 679 O O . ILE A 1 80 ? 15.043 2.423 13.953 1.00 83.69 80 ILE A O 1
ATOM 683 N N . LEU A 1 81 ? 15.255 1.561 11.875 1.00 82.44 81 LEU A N 1
ATOM 684 C CA . LEU A 1 81 ? 13.826 1.323 11.630 1.00 82.44 81 LEU A CA 1
ATOM 685 C C . LEU A 1 81 ? 13.161 0.492 12.735 1.00 82.44 81 LEU A C 1
ATOM 687 O O . LEU A 1 81 ? 12.059 0.829 13.164 1.00 82.44 81 LEU A O 1
ATOM 691 N N . ASP A 1 82 ? 13.838 -0.546 13.228 1.00 81.94 82 ASP A N 1
ATOM 692 C CA . ASP A 1 82 ? 13.319 -1.405 14.300 1.00 81.94 82 ASP A CA 1
ATOM 693 C C . ASP A 1 82 ? 13.233 -0.688 15.660 1.00 81.94 82 ASP A C 1
ATOM 695 O O . ASP A 1 82 ? 12.444 -1.082 16.518 1.00 81.94 82 ASP A O 1
ATOM 699 N N . ASN A 1 83 ? 14.012 0.381 15.855 1.00 84.31 83 ASN A N 1
ATOM 700 C CA . ASN A 1 83 ? 14.080 1.152 17.099 1.00 84.31 83 ASN A CA 1
ATOM 701 C C . ASN A 1 83 ? 13.292 2.478 17.052 1.00 84.31 83 ASN A C 1
ATOM 703 O O . ASN A 1 83 ? 13.437 3.307 17.953 1.00 84.31 83 ASN A O 1
ATOM 707 N N . ILE A 1 84 ? 12.476 2.716 16.019 1.00 85.06 84 ILE A N 1
ATOM 708 C CA . ILE A 1 84 ? 11.717 3.968 15.879 1.00 85.06 84 ILE A CA 1
ATOM 709 C C . ILE A 1 84 ? 10.590 4.054 16.911 1.00 85.06 84 ILE A C 1
ATOM 711 O O . ILE A 1 84 ? 9.790 3.131 17.074 1.00 85.06 84 ILE A O 1
ATOM 715 N N . SER A 1 85 ? 10.478 5.217 17.557 1.00 83.38 85 SER A N 1
ATOM 716 C CA . SER A 1 85 ? 9.285 5.622 18.296 1.00 83.38 85 SER A CA 1
ATOM 717 C C . SER A 1 85 ? 8.414 6.534 17.432 1.00 83.38 85 SER A C 1
ATOM 719 O O . SER A 1 85 ? 8.873 7.536 16.884 1.00 83.38 85 SER A O 1
ATOM 721 N N . PHE A 1 86 ? 7.135 6.185 17.313 1.00 84.12 86 PHE A N 1
ATOM 722 C CA . PHE A 1 86 ? 6.146 7.026 16.646 1.00 84.12 86 PHE A CA 1
ATOM 723 C C . PHE A 1 86 ? 5.631 8.071 17.630 1.00 84.12 86 PHE A C 1
ATOM 725 O O . PHE A 1 86 ? 5.316 7.760 18.782 1.00 84.12 86 PHE A O 1
ATOM 732 N N . ILE A 1 87 ? 5.598 9.327 17.191 1.00 84.31 87 ILE A N 1
ATOM 733 C CA . ILE A 1 87 ? 5.207 10.461 18.023 1.00 84.31 87 ILE A CA 1
ATOM 734 C C . ILE A 1 87 ? 4.173 11.271 17.256 1.00 84.31 87 ILE A C 1
ATOM 736 O O . ILE A 1 87 ? 4.390 11.628 16.100 1.00 84.31 87 ILE A O 1
ATOM 740 N N . ASP A 1 88 ? 3.061 11.576 17.919 1.00 81.88 88 ASP A N 1
ATOM 741 C CA . ASP A 1 88 ? 2.018 12.411 17.339 1.00 81.88 88 ASP A CA 1
ATOM 742 C C . ASP A 1 88 ? 2.546 13.812 17.025 1.00 81.88 88 ASP A C 1
ATOM 744 O O . ASP A 1 88 ? 3.223 14.432 17.854 1.00 81.88 88 ASP A O 1
ATOM 748 N N . SER A 1 89 ? 2.180 14.340 15.856 1.00 80.19 89 SER A N 1
ATOM 749 C CA . SER A 1 89 ? 2.646 15.647 15.377 1.00 80.19 89 SER A CA 1
ATOM 750 C C . SER A 1 89 ? 2.374 16.770 16.380 1.00 80.19 89 SER A C 1
ATOM 752 O O . SER A 1 89 ? 3.258 17.592 16.616 1.00 80.19 89 SER A O 1
ATOM 754 N N . TYR A 1 90 ? 1.227 16.727 17.072 1.00 78.44 90 TYR A N 1
ATOM 755 C CA . TYR A 1 90 ? 0.778 17.801 17.968 1.00 78.44 90 TYR A CA 1
ATOM 756 C C . TYR A 1 90 ? 1.646 17.957 19.220 1.00 78.44 90 TYR A C 1
ATOM 758 O O . TYR A 1 90 ? 1.558 18.962 19.929 1.00 78.44 90 TYR A O 1
ATOM 766 N N . LYS A 1 91 ? 2.467 16.944 19.531 1.00 82.62 91 LYS A N 1
ATOM 767 C CA . LYS A 1 91 ? 3.442 16.992 20.627 1.00 82.62 91 LYS A CA 1
ATOM 768 C C . LYS A 1 91 ? 4.674 17.817 20.253 1.00 82.62 91 LYS A C 1
ATOM 770 O O . LYS A 1 91 ? 5.327 18.345 21.147 1.00 82.62 91 LYS A O 1
ATOM 775 N N . TYR A 1 92 ? 4.983 17.926 18.960 1.00 77.56 92 TYR A N 1
ATOM 776 C CA . TYR A 1 92 ? 6.130 18.675 18.438 1.00 77.56 92 TYR A CA 1
ATOM 777 C C . TYR A 1 92 ? 5.725 20.014 17.836 1.00 77.56 92 TYR A C 1
ATOM 779 O O . TYR A 1 92 ? 6.291 21.055 18.165 1.00 77.56 92 TYR A O 1
ATOM 787 N N . PHE A 1 93 ? 4.739 19.987 16.954 1.00 69.44 93 PHE A N 1
ATOM 788 C CA . PHE A 1 93 ? 4.134 21.162 16.368 1.00 69.44 93 PHE A CA 1
ATOM 789 C C . PHE A 1 93 ? 2.940 21.517 17.244 1.00 69.44 93 PHE A C 1
ATOM 791 O O . PHE A 1 93 ? 1.969 20.774 17.322 1.00 69.44 93 PHE A O 1
ATOM 798 N N . ASN A 1 94 ? 2.997 22.641 17.952 1.00 75.25 94 ASN A N 1
ATOM 799 C CA . ASN A 1 94 ? 1.847 23.119 18.722 1.00 75.25 94 ASN A CA 1
ATOM 800 C C . ASN A 1 94 ? 0.553 23.037 17.882 1.00 75.25 94 ASN A C 1
ATOM 802 O O . ASN A 1 94 ? 0.582 23.371 16.698 1.00 75.25 94 ASN A O 1
ATOM 806 N N . TYR A 1 95 ? -0.585 22.675 18.492 1.00 70.00 95 TYR A N 1
ATOM 807 C CA . TYR A 1 95 ? -1.875 22.427 17.812 1.00 70.00 95 TYR A CA 1
ATOM 808 C C . TYR A 1 95 ? -2.260 23.434 16.706 1.00 70.00 95 TYR A C 1
ATOM 810 O O . TYR A 1 95 ? -2.883 23.066 15.712 1.00 70.00 95 TYR A O 1
ATOM 818 N N . LEU A 1 96 ? -1.898 24.710 16.866 1.00 68.88 96 LEU A N 1
ATOM 819 C CA . LEU A 1 96 ? -2.199 25.777 15.905 1.00 68.88 96 LEU A CA 1
ATOM 820 C C . LEU A 1 96 ? -1.399 25.681 14.597 1.00 68.88 96 LEU A C 1
ATOM 822 O O . LEU A 1 96 ? -1.881 26.123 13.557 1.00 68.88 96 LEU A O 1
ATOM 826 N N . GLN A 1 97 ? -0.187 25.131 14.642 1.00 74.56 97 GLN A N 1
ATOM 827 C CA . GLN A 1 97 ? 0.675 24.967 13.471 1.00 74.56 97 GLN A CA 1
ATOM 828 C C . GLN A 1 97 ? 0.384 23.664 12.729 1.00 74.56 97 GLN A C 1
ATOM 830 O O . GLN A 1 97 ? 0.545 23.622 11.517 1.00 74.56 97 GLN A O 1
ATOM 835 N N . ASP A 1 98 ? -0.118 22.644 13.420 1.00 78.69 98 ASP A N 1
ATOM 836 C CA . ASP A 1 98 ? -0.439 21.342 12.832 1.00 78.69 98 ASP A CA 1
ATOM 837 C C . ASP A 1 98 ? -1.661 21.353 11.914 1.00 78.69 98 ASP A C 1
ATOM 839 O O . ASP A 1 98 ? -1.662 20.752 10.837 1.00 78.69 98 ASP A O 1
ATOM 843 N N . LEU A 1 99 ? -2.710 22.066 12.327 1.00 84.75 99 LEU A N 1
ATOM 844 C CA . LEU A 1 99 ? -3.981 22.107 11.612 1.00 84.75 99 LEU A CA 1
ATOM 845 C C . LEU A 1 99 ? -3.853 22.504 10.121 1.00 84.75 99 LEU A C 1
ATOM 847 O O . LEU A 1 99 ? -4.459 21.825 9.286 1.00 84.75 99 LEU A O 1
ATOM 851 N N . PRO A 1 100 ? -3.099 23.557 9.732 1.00 85.69 100 PRO A N 1
ATOM 852 C CA . PRO A 1 100 ? -2.945 23.907 8.321 1.00 85.69 100 PRO A CA 1
ATOM 853 C C . PRO A 1 100 ? -2.177 22.851 7.514 1.00 85.69 100 PRO A C 1
ATOM 855 O O . PRO A 1 100 ? -2.567 22.593 6.376 1.00 85.69 100 PRO A O 1
ATOM 858 N N . TYR A 1 101 ? -1.149 22.201 8.075 1.00 85.25 101 TYR A N 1
ATOM 859 C CA . TYR A 1 101 ? -0.425 21.128 7.377 1.00 85.25 101 TYR A CA 1
ATOM 860 C C . TYR A 1 101 ? -1.320 19.915 7.144 1.00 85.25 101 TYR A C 1
ATOM 862 O O . TYR A 1 101 ? -1.380 19.391 6.033 1.00 85.25 101 TYR A O 1
ATOM 870 N N . LEU A 1 102 ? -2.086 19.515 8.159 1.00 86.25 102 LEU A N 1
ATOM 871 C CA . LEU A 1 102 ? -3.020 18.398 8.054 1.00 86.25 102 LEU A CA 1
ATOM 872 C C . LEU A 1 102 ? -4.128 18.702 7.033 1.00 86.25 102 LEU A C 1
ATOM 874 O O . LEU A 1 102 ? -4.484 17.854 6.213 1.00 86.25 102 LEU A O 1
ATOM 878 N N . ARG A 1 103 ? -4.618 19.948 6.998 1.00 88.31 103 ARG A N 1
ATOM 879 C CA . ARG A 1 103 ? -5.576 20.408 5.982 1.00 88.31 103 ARG A CA 1
ATOM 880 C C . ARG A 1 103 ? -4.986 20.391 4.569 1.00 88.31 103 ARG A C 1
ATOM 882 O O . ARG A 1 103 ? -5.687 20.048 3.623 1.00 88.31 103 ARG A O 1
ATOM 889 N N . LEU A 1 104 ? -3.713 20.745 4.416 1.00 89.06 104 LEU A N 1
ATOM 890 C CA . LEU A 1 104 ? -3.028 20.694 3.127 1.00 89.06 104 LEU A CA 1
ATOM 891 C C . LEU A 1 104 ? -2.875 19.246 2.651 1.00 89.06 104 LEU A C 1
ATOM 893 O O . LEU A 1 104 ? -3.242 18.939 1.520 1.00 89.06 104 LEU A O 1
ATOM 897 N N . LEU A 1 105 ? -2.390 18.345 3.508 1.00 87.19 105 LEU A N 1
ATOM 898 C CA . LEU A 1 105 ? -2.205 16.932 3.159 1.00 87.19 105 LEU A CA 1
ATOM 899 C C . LEU A 1 105 ? -3.534 16.245 2.824 1.00 87.19 105 LEU A C 1
ATOM 901 O O . LEU A 1 105 ? -3.619 15.496 1.853 1.00 87.19 105 LEU A O 1
ATOM 905 N N . THR A 1 106 ? -4.594 16.543 3.579 1.00 89.00 106 THR A N 1
ATOM 906 C CA . THR A 1 106 ? -5.942 16.029 3.282 1.00 89.00 106 THR A CA 1
ATOM 907 C C . THR A 1 106 ? -6.494 16.588 1.973 1.00 89.00 106 THR A C 1
ATOM 909 O O . THR A 1 106 ? -7.090 15.838 1.203 1.00 89.00 106 THR A O 1
ATOM 912 N N . PHE A 1 107 ? -6.246 17.863 1.666 1.00 90.12 107 PHE A N 1
ATOM 913 C CA . PHE A 1 107 ? -6.613 18.453 0.379 1.00 90.12 107 PHE A CA 1
ATOM 914 C C . PHE A 1 107 ? -5.863 17.803 -0.794 1.00 90.12 107 PHE A C 1
ATOM 916 O O . PHE A 1 107 ? -6.484 17.462 -1.798 1.00 90.12 107 PHE A O 1
ATOM 923 N N . LEU A 1 108 ? -4.554 17.563 -0.651 1.00 88.38 108 LEU A N 1
ATOM 924 C CA . LEU A 1 108 ? -3.760 16.849 -1.657 1.00 88.38 108 LEU A CA 1
ATOM 925 C C . LEU A 1 108 ? -4.269 15.423 -1.882 1.00 88.38 108 LEU A C 1
ATOM 927 O O . LEU A 1 108 ? -4.367 14.988 -3.026 1.00 88.38 108 LEU A O 1
ATOM 931 N N . ARG A 1 109 ? -4.648 14.719 -0.808 1.00 88.94 109 ARG A N 1
ATOM 932 C CA . ARG A 1 109 ? -5.241 13.378 -0.900 1.00 88.94 109 ARG A CA 1
ATOM 933 C C . ARG A 1 109 ? -6.547 13.380 -1.696 1.00 88.94 109 ARG A C 1
ATOM 935 O O . ARG A 1 109 ? -6.756 12.493 -2.513 1.00 88.94 109 ARG A O 1
ATOM 942 N N . GLN A 1 110 ? -7.404 14.375 -1.465 1.00 90.19 110 GLN A N 1
ATOM 943 C CA . GLN A 1 110 ? -8.715 14.499 -2.113 1.00 90.19 110 GLN A CA 1
ATOM 944 C C . GLN A 1 110 ? -8.646 14.986 -3.567 1.00 90.19 110 GLN A C 1
ATOM 946 O O . GLN A 1 110 ? -9.624 14.846 -4.297 1.00 90.19 110 GLN A O 1
ATOM 951 N N . GLN A 1 111 ? -7.526 15.576 -3.997 1.00 92.12 111 GLN A N 1
ATOM 952 C CA . GLN A 1 111 ? -7.349 16.097 -5.354 1.00 92.12 111 GLN A CA 1
ATOM 953 C C . GLN A 1 111 ? -6.193 15.406 -6.099 1.00 92.12 111 GLN A C 1
ATOM 955 O O . GLN A 1 111 ? -5.186 16.053 -6.414 1.00 92.12 111 GLN A O 1
ATOM 960 N N . PRO A 1 112 ? -6.340 14.118 -6.470 1.00 89.88 112 PRO A N 1
ATOM 961 C CA . PRO A 1 112 ? -5.298 13.379 -7.188 1.00 89.88 112 PRO A CA 1
ATOM 962 C C . PRO A 1 112 ? -4.949 14.014 -8.544 1.00 89.88 112 PRO A C 1
ATOM 964 O O . PRO A 1 112 ? -3.792 14.006 -8.949 1.00 89.88 112 PRO A O 1
ATOM 967 N N . ASN A 1 113 ? -5.907 14.665 -9.212 1.00 91.25 113 ASN A N 1
ATOM 968 C CA . ASN A 1 113 ? -5.668 15.358 -10.485 1.00 91.25 113 ASN A CA 1
ATOM 969 C C . ASN A 1 113 ? -4.659 16.512 -10.361 1.00 91.25 113 ASN A C 1
ATOM 971 O O . ASN A 1 113 ? -3.831 16.718 -11.248 1.00 91.25 113 ASN A O 1
ATOM 975 N N . LEU A 1 114 ? -4.720 17.275 -9.263 1.00 91.31 114 LEU A N 1
ATOM 976 C CA . LEU A 1 114 ? -3.771 18.360 -9.011 1.00 91.31 114 LEU A CA 1
ATOM 977 C C . LEU A 1 114 ? -2.381 17.785 -8.744 1.00 91.31 114 LEU A C 1
ATOM 979 O O . LEU A 1 114 ? -1.391 18.280 -9.278 1.00 91.31 114 LEU A O 1
ATOM 983 N N . LEU A 1 115 ? -2.320 16.696 -7.977 1.00 91.62 115 LEU A N 1
ATOM 984 C CA . LEU A 1 115 ? -1.076 16.000 -7.681 1.00 91.62 115 LEU A CA 1
ATOM 985 C C . LEU A 1 115 ? -0.438 15.422 -8.957 1.00 91.62 115 LEU A C 1
ATOM 987 O O . LEU A 1 115 ? 0.770 15.558 -9.134 1.00 91.62 115 LEU A O 1
ATOM 991 N N . ALA A 1 116 ? -1.227 14.895 -9.900 1.00 91.44 116 ALA A N 1
ATOM 992 C CA . ALA A 1 116 ? -0.736 14.463 -11.211 1.00 91.44 116 ALA A CA 1
ATOM 993 C C . ALA A 1 116 ? -0.117 15.610 -12.022 1.00 91.44 116 ALA A C 1
ATOM 995 O O . ALA A 1 116 ? 0.953 15.446 -12.612 1.00 91.44 116 ALA A O 1
ATOM 996 N N . LEU A 1 117 ? -0.751 16.788 -12.024 1.00 89.69 117 LEU A N 1
ATOM 997 C CA . LEU A 1 117 ? -0.200 17.974 -12.685 1.00 89.69 117 LEU A CA 1
ATOM 998 C C . LEU A 1 117 ? 1.124 18.403 -12.042 1.00 89.69 117 LEU A C 1
ATOM 1000 O O . LEU A 1 117 ? 2.091 18.639 -12.767 1.00 89.69 117 LEU A O 1
ATOM 1004 N N . CYS A 1 118 ? 1.193 18.440 -10.709 1.00 90.62 118 CYS A N 1
ATOM 1005 C CA . CYS A 1 118 ? 2.418 18.759 -9.975 1.00 90.62 118 CYS A CA 1
ATOM 1006 C C . CYS A 1 118 ? 3.542 17.752 -10.247 1.00 90.62 118 CYS A C 1
ATOM 1008 O O . CYS A 1 118 ? 4.678 18.150 -10.481 1.00 90.62 118 CYS A O 1
ATOM 1010 N N . LEU A 1 119 ? 3.247 16.451 -10.270 1.00 89.94 119 LEU A N 1
ATOM 1011 C CA . LEU A 1 119 ? 4.246 15.439 -10.618 1.00 89.94 119 LEU A CA 1
ATOM 1012 C C . LEU A 1 119 ? 4.734 15.620 -12.058 1.00 89.94 119 LEU A C 1
ATOM 1014 O O . LEU A 1 119 ? 5.936 15.618 -12.308 1.00 89.94 119 LEU A O 1
ATOM 1018 N N . SER A 1 120 ? 3.823 15.888 -12.997 1.00 88.44 120 SER A N 1
ATOM 1019 C CA . SER A 1 120 ? 4.190 16.110 -14.398 1.00 88.44 120 SER A CA 1
ATOM 1020 C C . SER A 1 120 ? 5.065 17.349 -14.616 1.00 88.44 120 SER A C 1
ATOM 1022 O O . SER A 1 120 ? 5.871 17.371 -15.548 1.00 88.44 120 SER A O 1
ATOM 1024 N N . SER A 1 121 ? 4.917 18.390 -13.787 1.00 87.12 121 SER A N 1
ATOM 1025 C CA . SER A 1 121 ? 5.773 19.574 -13.857 1.00 87.12 121 SER A CA 1
ATOM 1026 C C . SER A 1 121 ? 7.137 19.315 -13.225 1.00 87.12 121 SER A C 1
ATOM 1028 O O . SER A 1 121 ? 8.141 19.695 -13.822 1.00 87.12 121 SER A O 1
ATOM 1030 N N . ILE A 1 122 ? 7.185 18.607 -12.091 1.00 86.81 122 ILE A N 1
ATOM 1031 C CA . ILE A 1 122 ? 8.436 18.207 -11.429 1.00 86.81 122 ILE A CA 1
ATOM 1032 C C . ILE A 1 122 ? 9.264 17.296 -12.338 1.00 86.81 122 ILE A C 1
ATOM 1034 O O . ILE A 1 122 ? 10.475 17.463 -12.433 1.00 86.81 122 ILE A O 1
ATOM 1038 N N . GLU A 1 123 ? 8.626 16.376 -13.065 1.00 85.81 123 GLU A N 1
ATOM 1039 C CA . GLU A 1 123 ? 9.308 15.498 -14.021 1.00 85.81 123 GLU A CA 1
ATOM 1040 C C . GLU A 1 123 ? 10.084 16.284 -15.085 1.00 85.81 123 GLU A C 1
ATOM 1042 O O . GLU A 1 123 ? 11.180 15.889 -15.482 1.00 85.81 123 GLU A O 1
ATOM 1047 N N . LYS A 1 124 ? 9.511 17.404 -15.542 1.00 84.00 124 LYS A N 1
ATOM 1048 C CA . LYS A 1 124 ? 10.111 18.267 -16.565 1.00 84.00 124 LYS A CA 1
ATOM 1049 C C . LYS A 1 124 ? 11.251 19.118 -16.017 1.00 84.00 124 LYS A C 1
ATOM 1051 O O . LYS A 1 124 ? 12.142 19.463 -16.788 1.00 84.00 124 LYS A O 1
ATOM 1056 N N . THR A 1 125 ? 11.207 19.488 -14.737 1.00 85.12 125 THR A N 1
ATOM 1057 C CA . THR A 1 125 ? 12.256 20.299 -14.107 1.00 85.12 125 THR A CA 1
ATOM 1058 C C . THR A 1 125 ? 13.412 19.437 -13.623 1.00 85.12 125 THR A C 1
ATOM 1060 O O . THR A 1 125 ? 14.544 19.690 -14.013 1.00 85.12 125 THR A O 1
ATOM 1063 N N . ASP A 1 126 ? 13.127 18.402 -12.826 1.00 81.81 126 ASP A N 1
ATOM 1064 C CA . ASP A 1 126 ? 14.124 17.581 -12.138 1.00 81.81 126 ASP A CA 1
ATOM 1065 C C . ASP A 1 126 ? 13.661 16.123 -11.997 1.00 81.81 126 ASP A C 1
ATOM 1067 O O . ASP A 1 126 ? 13.053 15.707 -11.005 1.00 81.81 126 ASP A O 1
ATOM 1071 N N . GLY A 1 127 ? 14.043 15.293 -12.968 1.00 78.88 127 GLY A N 1
ATOM 1072 C CA . GLY A 1 127 ? 13.717 13.864 -12.976 1.00 78.88 127 GLY A CA 1
ATOM 1073 C C . GLY A 1 127 ? 14.348 13.038 -11.844 1.00 78.88 127 GLY A C 1
ATOM 1074 O O . GLY A 1 127 ? 13.965 11.890 -11.655 1.00 78.88 127 GLY A O 1
ATOM 1075 N N . LEU A 1 128 ? 15.305 13.580 -11.082 1.00 81.25 128 LEU A N 1
ATOM 1076 C CA . LEU A 1 128 ? 15.869 12.907 -9.902 1.00 81.25 128 LEU A CA 1
ATOM 1077 C C . LEU A 1 128 ? 15.008 13.116 -8.653 1.00 81.25 128 LEU A C 1
ATOM 1079 O O . LEU A 1 128 ? 14.843 12.186 -7.865 1.00 81.25 128 LEU A O 1
ATOM 1083 N N . LEU A 1 129 ? 14.425 14.309 -8.493 1.00 84.94 129 LEU A N 1
ATOM 1084 C CA . LEU A 1 129 ? 13.564 14.628 -7.351 1.00 84.94 129 LEU A CA 1
ATOM 1085 C C . LEU A 1 129 ? 12.296 13.778 -7.352 1.00 84.94 129 LEU A C 1
ATOM 1087 O O . LEU A 1 129 ? 11.757 13.453 -6.301 1.00 84.94 129 LEU A O 1
ATOM 1091 N N . ILE A 1 130 ? 11.829 13.357 -8.523 1.00 84.88 130 ILE A N 1
ATOM 1092 C CA . ILE A 1 130 ? 10.609 12.561 -8.612 1.00 84.88 130 ILE A CA 1
ATOM 1093 C C . ILE A 1 130 ? 1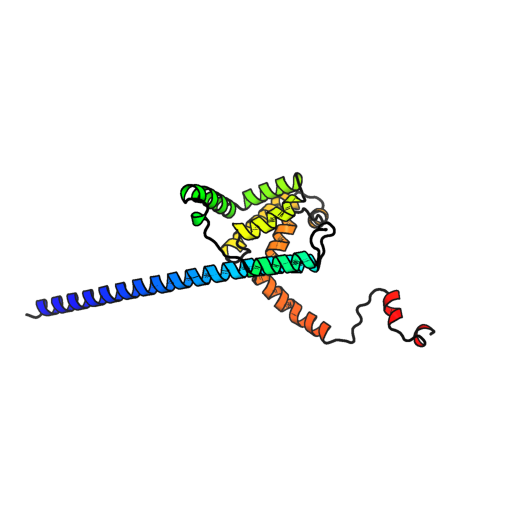0.760 11.175 -7.970 1.00 84.88 130 ILE A C 1
ATOM 1095 O O . ILE A 1 130 ? 9.826 10.678 -7.341 1.00 84.88 130 ILE A O 1
ATOM 1099 N N . ASN A 1 131 ? 11.969 10.606 -8.034 1.00 82.12 131 ASN A N 1
ATOM 1100 C CA . ASN A 1 131 ? 12.298 9.324 -7.416 1.00 82.12 131 ASN A CA 1
ATOM 1101 C C . ASN A 1 131 ? 12.298 9.396 -5.886 1.00 82.12 131 ASN A C 1
ATOM 1103 O O . ASN A 1 131 ? 12.093 8.376 -5.239 1.00 82.12 131 ASN A O 1
ATOM 1107 N N . THR A 1 132 ? 12.506 10.579 -5.300 1.00 84.12 132 THR A N 1
ATOM 1108 C CA . THR A 1 132 ? 12.454 10.773 -3.843 1.00 84.12 132 THR A CA 1
ATOM 1109 C C . THR A 1 132 ? 11.070 11.220 -3.379 1.00 84.12 132 THR A C 1
ATOM 1111 O O . THR A 1 132 ? 10.581 10.745 -2.356 1.00 84.12 132 THR A O 1
ATOM 1114 N N . ILE A 1 133 ? 10.399 12.079 -4.149 1.00 88.69 133 ILE A N 1
ATOM 1115 C CA . ILE A 1 133 ? 9.089 12.637 -3.802 1.00 88.69 133 ILE A CA 1
ATOM 1116 C C . ILE A 1 133 ? 7.993 11.571 -3.854 1.00 88.69 133 ILE A C 1
ATOM 1118 O O . ILE A 1 133 ? 7.182 11.504 -2.935 1.00 88.69 133 ILE A O 1
ATOM 1122 N N . ILE A 1 134 ? 7.954 10.717 -4.881 1.00 88.06 134 ILE A N 1
ATOM 1123 C CA . ILE A 1 134 ? 6.869 9.732 -5.024 1.00 88.06 134 ILE A CA 1
ATOM 1124 C C . ILE A 1 134 ? 6.822 8.740 -3.845 1.00 88.06 134 ILE A C 1
ATOM 1126 O O . ILE A 1 134 ? 5.741 8.575 -3.280 1.00 88.06 134 ILE A O 1
ATOM 1130 N N . PRO A 1 135 ? 7.936 8.136 -3.383 1.00 85.25 135 PRO A N 1
ATOM 1131 C CA . PRO A 1 135 ? 7.926 7.310 -2.172 1.00 85.25 135 PRO A CA 1
ATOM 1132 C C . PRO A 1 135 ? 7.426 8.056 -0.926 1.00 85.25 135 PRO A C 1
ATOM 1134 O O . PRO A 1 135 ? 6.689 7.489 -0.115 1.00 85.25 135 PRO A O 1
ATOM 1137 N N . ILE A 1 136 ? 7.775 9.340 -0.783 1.00 87.25 136 ILE A N 1
ATOM 1138 C CA . ILE A 1 136 ? 7.294 10.184 0.321 1.00 87.25 136 ILE A CA 1
ATOM 1139 C C . ILE A 1 136 ? 5.784 10.405 0.201 1.00 87.25 136 ILE A C 1
ATOM 1141 O O . ILE A 1 136 ? 5.071 10.257 1.185 1.00 87.25 136 ILE A O 1
ATOM 1145 N N . LEU A 1 137 ? 5.263 10.692 -0.991 1.00 88.75 137 LEU A N 1
ATOM 1146 C CA . LEU A 1 137 ? 3.823 10.867 -1.206 1.00 88.75 137 LEU A CA 1
ATOM 1147 C C . LEU A 1 137 ? 3.051 9.571 -0.926 1.00 88.75 137 LEU A C 1
ATOM 1149 O O . LEU A 1 137 ? 2.039 9.588 -0.227 1.00 88.75 137 LEU A O 1
ATOM 1153 N N . MET A 1 138 ? 3.559 8.438 -1.410 1.00 87.25 138 MET A N 1
ATOM 1154 C CA . MET A 1 138 ? 2.948 7.124 -1.195 1.00 87.25 138 MET A CA 1
ATOM 1155 C C . MET A 1 138 ? 2.922 6.727 0.284 1.00 87.25 138 MET A C 1
ATOM 1157 O O . MET A 1 138 ? 1.960 6.110 0.736 1.00 87.25 138 MET A O 1
ATOM 1161 N N . THR A 1 139 ? 3.954 7.090 1.049 1.00 85.38 139 THR A N 1
ATOM 1162 C CA . THR A 1 139 ? 4.023 6.823 2.494 1.00 85.38 139 THR A CA 1
ATOM 1163 C C . THR A 1 139 ? 3.202 7.813 3.316 1.00 85.38 139 THR A C 1
ATOM 1165 O O . THR A 1 139 ? 2.432 7.383 4.166 1.00 85.38 139 THR A O 1
ATOM 1168 N N . ALA A 1 140 ? 3.343 9.115 3.068 1.00 84.94 140 ALA A N 1
ATOM 1169 C CA . ALA A 1 140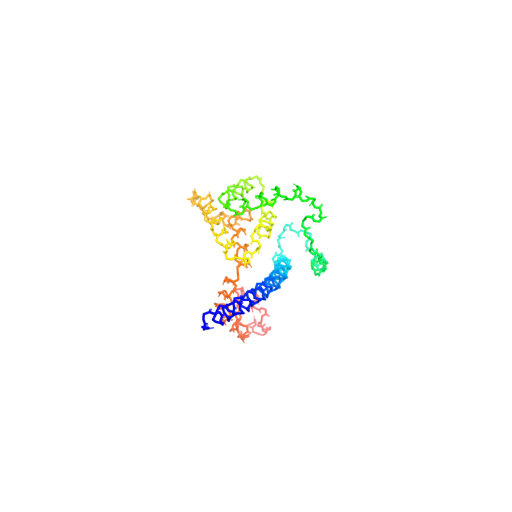 ? 2.780 10.167 3.911 1.00 84.94 140 ALA A CA 1
ATOM 1170 C C . ALA A 1 140 ? 1.312 10.496 3.608 1.00 84.94 140 ALA A C 1
ATOM 1172 O O . ALA A 1 140 ? 0.577 10.865 4.519 1.00 84.94 140 ALA A O 1
ATOM 1173 N N . ILE A 1 141 ? 0.879 10.404 2.345 1.00 86.62 141 ILE A N 1
ATOM 1174 C CA . ILE A 1 141 ? -0.484 10.793 1.937 1.00 86.62 141 ILE A CA 1
ATOM 1175 C C . ILE A 1 141 ? -1.387 9.570 1.802 1.00 86.62 141 ILE A C 1
ATOM 1177 O O . ILE A 1 141 ? -2.529 9.598 2.258 1.00 86.62 141 ILE A O 1
ATOM 1181 N N . TYR A 1 142 ? -0.873 8.505 1.186 1.00 86.38 142 TYR A N 1
ATOM 1182 C CA . TYR A 1 142 ? -1.670 7.333 0.817 1.00 86.38 142 TYR A CA 1
ATOM 1183 C C . TYR A 1 142 ? -1.426 6.102 1.694 1.00 86.38 142 TYR A C 1
ATOM 1185 O O . TYR A 1 142 ? -1.899 5.022 1.346 1.00 86.38 142 TYR A O 1
ATOM 1193 N N . ASN A 1 143 ? -0.666 6.225 2.792 1.00 83.50 143 ASN A N 1
ATOM 1194 C CA . ASN A 1 143 ? -0.409 5.141 3.752 1.00 83.50 143 ASN A CA 1
ATOM 1195 C C . ASN A 1 143 ? -0.044 3.793 3.095 1.00 83.50 143 ASN A C 1
ATOM 1197 O O . ASN A 1 143 ? -0.404 2.726 3.592 1.00 83.50 143 ASN A O 1
ATOM 1201 N N . GLN A 1 144 ? 0.650 3.833 1.952 1.00 81.88 144 GLN A N 1
ATOM 1202 C CA . GLN A 1 144 ? 0.993 2.654 1.151 1.00 81.88 144 GLN A CA 1
ATOM 1203 C C . GLN A 1 144 ? -0.215 1.753 0.842 1.00 81.88 144 GLN A C 1
ATOM 1205 O O . GLN A 1 144 ? -0.113 0.529 0.930 1.00 81.88 144 GLN A O 1
ATOM 1210 N N . CYS A 1 145 ? -1.349 2.350 0.465 1.00 84.25 145 CYS A N 1
ATOM 1211 C CA . CYS A 1 145 ? -2.571 1.637 0.074 1.00 84.25 145 CYS A CA 1
ATOM 1212 C C . CYS A 1 145 ? -3.149 0.729 1.174 1.00 84.25 145 CYS A C 1
ATOM 1214 O O . CYS A 1 145 ? -3.725 -0.314 0.873 1.00 84.25 145 CYS A O 1
ATOM 1216 N N . LEU A 1 146 ? -2.977 1.080 2.453 1.00 83.62 146 LEU A N 1
ATOM 1217 C CA . LEU A 1 146 ? -3.538 0.282 3.547 1.00 83.62 146 LEU A CA 1
ATOM 1218 C C . LEU A 1 146 ? -5.076 0.314 3.554 1.00 83.62 146 LEU A C 1
ATOM 1220 O O . LEU A 1 146 ? -5.714 -0.679 3.901 1.00 83.62 146 LEU A O 1
ATOM 1224 N N . TYR A 1 147 ? -5.668 1.449 3.177 1.00 85.19 147 TYR A N 1
ATOM 1225 C CA . TYR A 1 147 ? -7.115 1.610 3.077 1.00 85.19 147 TYR A CA 1
ATOM 1226 C C . TYR A 1 147 ? -7.592 1.512 1.632 1.00 85.19 147 TYR A C 1
ATOM 1228 O O . TYR A 1 147 ? -6.930 1.980 0.709 1.00 85.19 147 TYR A O 1
ATOM 1236 N N . TYR A 1 148 ? -8.802 0.981 1.454 1.00 85.62 148 TYR A N 1
ATOM 1237 C CA . TYR A 1 148 ? -9.452 0.890 0.146 1.00 85.62 148 TYR A CA 1
ATOM 1238 C C . TYR A 1 148 ? -9.612 2.261 -0.532 1.00 85.62 148 TYR A C 1
ATOM 1240 O O . TYR A 1 148 ? -9.378 2.399 -1.729 1.00 85.62 148 TYR A O 1
ATOM 1248 N N . ASP A 1 149 ? -9.932 3.301 0.242 1.00 87.19 149 ASP A N 1
ATOM 1249 C CA . ASP A 1 149 ? -10.045 4.660 -0.294 1.00 87.19 149 ASP A CA 1
ATOM 1250 C C . ASP A 1 149 ? -8.712 5.161 -0.872 1.00 87.19 149 ASP A C 1
ATOM 1252 O O . ASP A 1 149 ? -8.700 5.877 -1.871 1.00 87.19 149 ASP A O 1
ATOM 1256 N N . ASP A 1 150 ? -7.579 4.768 -0.277 1.00 88.12 150 ASP A N 1
ATOM 1257 C CA . ASP A 1 150 ? -6.254 5.150 -0.778 1.00 88.12 150 ASP A CA 1
ATOM 1258 C C . ASP A 1 150 ? -5.957 4.483 -2.124 1.00 88.12 150 ASP A C 1
ATOM 1260 O O . ASP A 1 150 ? -5.400 5.129 -3.013 1.00 88.12 150 ASP A O 1
ATOM 1264 N N . GLU A 1 151 ? -6.386 3.229 -2.309 1.00 88.88 151 GLU A N 1
ATOM 1265 C CA . GLU A 1 151 ? -6.297 2.549 -3.605 1.00 88.88 151 GLU A CA 1
ATOM 1266 C C . GLU A 1 151 ? -7.093 3.303 -4.677 1.00 88.88 151 GLU A C 1
ATOM 1268 O O . GLU A 1 151 ? -6.571 3.546 -5.765 1.00 88.88 151 GLU A O 1
ATOM 1273 N N . LEU A 1 152 ? -8.319 3.742 -4.370 1.00 91.06 152 LEU A N 1
ATOM 1274 C CA . LEU A 1 152 ? -9.141 4.508 -5.311 1.00 91.06 152 LEU A CA 1
ATOM 1275 C C . LEU A 1 152 ? -8.484 5.834 -5.713 1.00 91.06 152 LEU A C 1
ATOM 1277 O O . LEU A 1 152 ? -8.379 6.123 -6.906 1.00 91.06 152 LEU A O 1
ATOM 1281 N N . PHE A 1 153 ? -7.987 6.615 -4.749 1.00 91.94 153 PHE A N 1
ATOM 1282 C CA . PHE A 1 153 ? -7.329 7.888 -5.055 1.00 91.94 153 PHE A CA 1
ATOM 1283 C C . PHE A 1 153 ? -6.046 7.706 -5.872 1.00 91.94 153 PHE A C 1
ATOM 1285 O O . PHE A 1 153 ? -5.761 8.515 -6.757 1.00 91.94 153 PHE A O 1
ATOM 1292 N N . ILE A 1 154 ? -5.276 6.641 -5.626 1.00 91.94 154 ILE A N 1
ATOM 1293 C CA . ILE A 1 154 ? -4.085 6.337 -6.428 1.00 91.94 154 ILE A CA 1
ATOM 1294 C C . ILE A 1 154 ? -4.467 5.881 -7.838 1.00 91.94 154 ILE A C 1
ATOM 1296 O O . ILE A 1 154 ? -3.801 6.261 -8.800 1.00 91.94 154 ILE A O 1
ATOM 1300 N N . LEU A 1 155 ? -5.543 5.113 -8.006 1.00 92.44 155 LEU A N 1
ATOM 1301 C CA . LEU A 1 155 ? -6.031 4.743 -9.336 1.00 92.44 155 LEU A CA 1
ATOM 1302 C C . LEU A 1 155 ? -6.496 5.974 -10.129 1.00 92.44 155 LEU A C 1
ATOM 1304 O O . LEU A 1 155 ? -6.209 6.080 -11.323 1.00 92.44 155 LEU A O 1
ATOM 1308 N N . GLU A 1 156 ? -7.146 6.940 -9.477 1.00 93.69 156 GLU A N 1
ATOM 1309 C CA . GLU A 1 156 ? -7.474 8.236 -10.085 1.00 93.69 156 GLU A CA 1
ATOM 1310 C C . GLU A 1 156 ? -6.218 9.052 -10.436 1.00 93.69 156 GLU A C 1
ATOM 1312 O O . GLU A 1 156 ? -6.141 9.653 -11.515 1.00 93.69 156 GLU A O 1
ATOM 1317 N N . LEU A 1 157 ? -5.199 9.033 -9.573 1.00 93.44 157 LEU A N 1
ATOM 1318 C CA . LEU A 1 157 ? -3.898 9.650 -9.840 1.00 93.44 157 LEU A CA 1
ATOM 1319 C C . LEU A 1 157 ? -3.219 9.018 -11.064 1.00 93.44 157 LEU A C 1
ATOM 1321 O O . LEU A 1 157 ? -2.758 9.721 -11.960 1.00 93.44 157 LEU A O 1
ATOM 1325 N N . LEU A 1 158 ? -3.191 7.689 -11.143 1.00 93.56 158 LEU A N 1
ATOM 1326 C CA . LEU A 1 158 ? -2.639 6.965 -12.286 1.00 93.56 158 LEU A CA 1
ATOM 1327 C C . LEU A 1 158 ? -3.414 7.279 -13.564 1.00 93.56 158 LEU A C 1
ATOM 1329 O O . LEU A 1 158 ? -2.802 7.534 -14.599 1.00 93.56 158 LEU A O 1
ATOM 1333 N N . ARG A 1 159 ? -4.748 7.327 -13.500 1.00 94.12 159 ARG A N 1
ATOM 1334 C CA . ARG A 1 159 ? -5.594 7.698 -14.640 1.00 94.12 159 ARG A CA 1
ATOM 1335 C C . ARG A 1 159 ? -5.277 9.101 -15.153 1.00 94.12 159 ARG A C 1
ATOM 1337 O O . ARG A 1 159 ? -5.095 9.280 -16.355 1.00 94.12 159 ARG A O 1
ATOM 1344 N N . SER A 1 160 ? -5.181 10.083 -14.262 1.00 92.81 160 SER A N 1
ATOM 1345 C CA . SER A 1 160 ? -4.842 11.456 -14.652 1.00 92.81 160 SER A CA 1
ATOM 1346 C C . SER A 1 160 ? -3.416 11.563 -15.204 1.00 92.81 160 SER A C 1
ATOM 1348 O O . SER A 1 160 ? -3.200 12.256 -16.197 1.00 92.81 160 SER A O 1
ATOM 1350 N N . LEU A 1 161 ? -2.454 10.810 -14.659 1.00 91.50 161 LEU A N 1
ATOM 1351 C CA . LEU A 1 161 ? -1.109 10.705 -15.230 1.00 91.50 161 LEU A CA 1
ATOM 1352 C C . LEU A 1 161 ? -1.110 10.066 -16.629 1.00 91.50 161 LEU A C 1
ATOM 1354 O O . LEU A 1 161 ? -0.369 10.535 -17.488 1.00 91.50 161 LEU A O 1
ATOM 1358 N N . ILE A 1 162 ? -1.958 9.068 -16.909 1.00 90.94 162 ILE A N 1
ATOM 1359 C CA . ILE A 1 162 ? -2.122 8.511 -18.267 1.00 90.94 162 ILE A CA 1
ATOM 1360 C C . ILE A 1 162 ? -2.602 9.600 -19.234 1.00 90.94 162 ILE A C 1
ATOM 1362 O O . ILE A 1 162 ? -2.027 9.762 -20.315 1.00 90.94 162 ILE A O 1
ATOM 1366 N N . ASP A 1 163 ? -3.628 10.361 -18.848 1.00 91.00 163 ASP A N 1
ATOM 1367 C CA . ASP A 1 163 ? -4.185 11.430 -19.682 1.00 91.00 163 ASP A CA 1
ATOM 1368 C C . ASP A 1 163 ? -3.159 12.544 -19.963 1.00 91.00 163 ASP A C 1
ATOM 1370 O O . ASP A 1 163 ? -3.119 13.075 -21.074 1.00 91.00 163 ASP A O 1
ATOM 1374 N N . ILE A 1 164 ? -2.309 12.878 -18.987 1.00 87.75 164 ILE A N 1
ATOM 1375 C CA . ILE A 1 164 ? -1.295 13.935 -19.117 1.00 87.75 164 ILE A CA 1
ATOM 1376 C C . ILE A 1 164 ? -0.051 13.445 -19.873 1.00 87.75 164 ILE A C 1
ATOM 1378 O O . ILE A 1 164 ? 0.478 14.175 -20.711 1.00 87.75 164 ILE A O 1
ATOM 1382 N N . GLN A 1 165 ? 0.441 12.243 -19.561 1.00 85.69 165 GLN A N 1
ATOM 1383 C CA . GLN A 1 165 ? 1.772 11.777 -19.969 1.00 85.69 165 GLN A CA 1
ATOM 1384 C C . GLN A 1 165 ? 1.766 10.776 -21.121 1.00 85.69 165 GLN A C 1
ATOM 1386 O O . GLN A 1 165 ? 2.763 10.683 -21.823 1.00 85.69 165 GLN A O 1
ATOM 1391 N N . LEU A 1 166 ? 0.704 9.991 -21.312 1.00 83.50 166 LEU A N 1
ATOM 1392 C CA . LEU A 1 166 ? 0.707 8.896 -22.294 1.00 83.50 166 LEU A CA 1
ATOM 1393 C C . LEU A 1 166 ? -0.222 9.157 -23.477 1.00 83.50 166 LEU A C 1
ATOM 1395 O O . LEU A 1 166 ? 0.085 8.750 -24.592 1.00 83.50 166 LEU A O 1
ATOM 1399 N N . LYS A 1 167 ? -1.343 9.849 -23.260 1.00 83.38 167 LYS A N 1
ATOM 1400 C CA . LYS A 1 167 ? -2.378 10.043 -24.287 1.00 83.38 167 LYS A CA 1
ATOM 1401 C C . LYS A 1 167 ? -1.914 10.845 -25.504 1.00 83.38 167 LYS A C 1
ATOM 1403 O O . LYS A 1 167 ? -2.337 10.556 -26.618 1.00 83.38 167 LYS A O 1
ATOM 1408 N N . ASN A 1 168 ? -1.068 11.849 -25.287 1.00 74.88 168 ASN A N 1
ATOM 1409 C CA . ASN A 1 168 ? -0.635 12.782 -26.332 1.00 74.88 168 ASN A CA 1
ATOM 1410 C C . ASN A 1 168 ? 0.723 12.411 -26.948 1.00 74.88 168 ASN A C 1
ATOM 1412 O O . ASN A 1 168 ? 1.245 13.152 -27.778 1.00 74.88 168 ASN A O 1
ATOM 1416 N N . GLU A 1 169 ? 1.309 11.287 -26.537 1.00 79.62 169 GLU A N 1
ATOM 1417 C CA . GLU A 1 169 ? 2.680 10.922 -26.879 1.00 79.62 169 GLU A CA 1
ATOM 1418 C C . GLU A 1 169 ? 2.723 9.879 -27.992 1.00 79.62 169 GLU A C 1
ATOM 1420 O O . GLU A 1 169 ? 2.041 8.856 -27.950 1.00 79.62 169 GLU A O 1
ATOM 1425 N N . LEU A 1 170 ? 3.564 10.129 -28.999 1.00 71.62 170 LEU A N 1
ATOM 1426 C CA . LEU A 1 170 ? 3.643 9.296 -30.204 1.00 71.62 170 LEU A CA 1
ATOM 1427 C C . LEU A 1 170 ? 4.185 7.889 -29.912 1.00 71.62 170 LEU A C 1
ATOM 1429 O O . LEU A 1 170 ? 3.841 6.940 -30.610 1.00 71.62 170 LEU A O 1
ATOM 1433 N N . ASN A 1 171 ? 5.034 7.751 -28.886 1.00 81.25 171 ASN A N 1
ATOM 1434 C CA . ASN A 1 171 ? 5.683 6.494 -28.509 1.00 81.25 171 ASN A CA 1
ATOM 1435 C C . ASN A 1 171 ? 5.692 6.303 -26.979 1.00 81.25 171 ASN A C 1
ATOM 1437 O O . ASN A 1 171 ? 6.719 6.538 -26.332 1.00 81.25 171 ASN A O 1
ATOM 1441 N N . PRO A 1 172 ? 4.596 5.800 -26.379 1.00 80.00 172 PRO A N 1
ATOM 1442 C CA . PRO A 1 172 ? 4.479 5.650 -24.924 1.00 80.00 172 PRO A CA 1
ATOM 1443 C C . PRO A 1 172 ? 5.528 4.699 -24.326 1.00 80.00 172 PRO A C 1
ATOM 1445 O O . PRO A 1 172 ? 5.939 4.857 -23.179 1.00 80.00 172 PRO A O 1
ATOM 1448 N N . ARG A 1 173 ? 6.037 3.740 -25.116 1.00 81.38 173 ARG A N 1
ATOM 1449 C CA . ARG A 1 173 ? 7.099 2.813 -24.686 1.00 81.38 173 ARG A CA 1
ATOM 1450 C C . ARG A 1 173 ? 8.380 3.530 -24.261 1.00 81.38 173 ARG A C 1
ATOM 1452 O O . ARG A 1 173 ? 9.011 3.103 -23.301 1.00 81.38 173 ARG A O 1
ATOM 1459 N N . ILE A 1 174 ? 8.753 4.611 -24.949 1.00 80.00 174 ILE A N 1
ATOM 1460 C CA . ILE A 1 174 ? 9.983 5.357 -24.647 1.00 80.00 174 ILE A CA 1
ATOM 1461 C C . ILE A 1 174 ? 9.852 6.049 -23.289 1.00 80.00 174 ILE A C 1
AT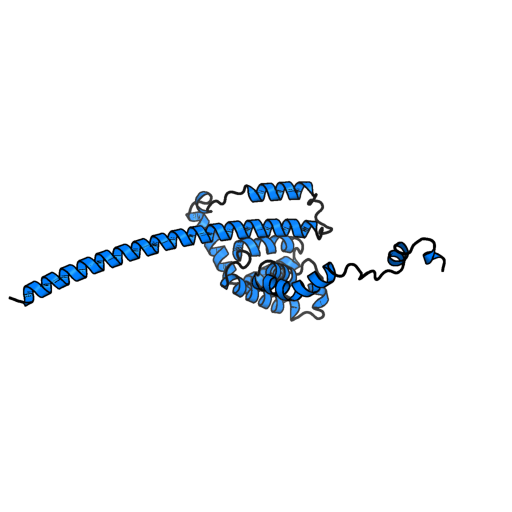OM 1463 O O . ILE A 1 174 ? 10.794 6.054 -22.504 1.00 80.00 174 ILE A O 1
ATOM 1467 N N . ILE A 1 175 ? 8.671 6.588 -22.988 1.00 79.38 175 ILE A N 1
ATOM 1468 C CA . ILE A 1 175 ? 8.396 7.282 -21.727 1.00 79.38 175 ILE A CA 1
ATOM 1469 C C . ILE A 1 175 ? 8.410 6.297 -20.561 1.00 79.38 175 ILE A C 1
ATOM 1471 O O . ILE A 1 175 ? 9.088 6.544 -19.572 1.00 79.38 175 ILE A O 1
ATOM 1475 N N . LEU A 1 176 ? 7.777 5.133 -20.715 1.00 80.88 176 LEU A N 1
ATOM 1476 C CA . LEU A 1 176 ? 7.771 4.079 -19.693 1.00 80.88 176 LEU A CA 1
ATOM 1477 C C . LEU A 1 176 ? 9.160 3.469 -19.427 1.00 80.88 176 LEU A C 1
ATOM 1479 O O . LEU A 1 176 ? 9.401 2.866 -18.381 1.00 80.88 176 LEU A O 1
ATOM 1483 N N . GLN A 1 177 ? 10.101 3.607 -20.359 1.00 80.44 177 GLN A N 1
ATOM 1484 C CA . GLN A 1 177 ? 11.484 3.186 -20.136 1.00 80.44 177 GLN A CA 1
ATOM 1485 C C . GLN A 1 177 ? 12.298 4.224 -19.356 1.00 80.44 177 GLN A C 1
ATOM 1487 O O . GLN A 1 177 ? 13.303 3.857 -18.746 1.00 80.44 177 GLN A O 1
ATOM 1492 N N . ARG A 1 178 ? 11.862 5.491 -19.303 1.00 80.38 178 ARG A N 1
ATOM 1493 C CA . ARG A 1 178 ? 12.543 6.530 -18.520 1.00 80.38 178 ARG A CA 1
ATOM 1494 C C . ARG A 1 178 ? 12.395 6.245 -17.030 1.00 80.38 178 ARG A C 1
ATOM 1496 O O . ARG A 1 178 ? 11.300 5.996 -16.531 1.00 80.38 178 ARG A O 1
ATOM 1503 N N . SER A 1 179 ? 13.509 6.323 -16.309 1.00 74.44 179 SER A N 1
ATOM 1504 C CA . SER A 1 179 ? 13.538 6.180 -14.850 1.00 74.44 179 SER A CA 1
ATOM 1505 C C . SER A 1 179 ? 12.908 7.359 -14.113 1.00 74.44 179 SER A C 1
ATOM 1507 O O . SER A 1 179 ? 12.648 7.232 -12.930 1.00 74.44 179 SER A O 1
ATOM 1509 N N . SER A 1 180 ? 12.663 8.483 -14.791 1.00 80.81 180 SER A N 1
ATOM 1510 C CA . SER A 1 180 ? 12.012 9.673 -14.237 1.00 80.81 180 SER A CA 1
ATOM 1511 C C . SER A 1 180 ? 10.512 9.748 -14.540 1.00 80.81 180 SER A C 1
ATOM 1513 O O . SER A 1 180 ? 9.889 10.755 -14.226 1.00 80.81 180 SER A O 1
ATOM 1515 N N . CYS A 1 181 ? 9.930 8.738 -15.196 1.00 86.88 181 CYS A N 1
ATOM 1516 C CA . CYS A 1 181 ? 8.516 8.766 -15.557 1.00 86.88 181 CYS A CA 1
ATOM 1517 C C . CYS A 1 181 ? 7.642 8.664 -14.302 1.00 86.88 181 CYS A C 1
ATOM 1519 O O . CYS A 1 181 ? 7.611 7.620 -13.645 1.00 86.88 181 CYS A O 1
ATOM 1521 N N . SER A 1 182 ? 6.894 9.730 -14.007 1.00 88.62 182 SER A N 1
ATOM 1522 C CA . SER A 1 182 ? 6.029 9.809 -12.824 1.00 88.62 182 SER A CA 1
ATOM 1523 C C . SER A 1 182 ? 5.020 8.667 -12.792 1.00 88.62 182 SER A C 1
ATOM 1525 O O . SER A 1 182 ? 4.894 7.991 -11.773 1.00 88.62 182 SER A O 1
ATOM 1527 N N . PHE A 1 183 ? 4.340 8.411 -13.919 1.00 91.12 183 PHE A N 1
ATOM 1528 C CA . PHE A 1 183 ? 3.380 7.315 -14.037 1.00 91.12 183 PHE A CA 1
ATOM 1529 C C . PHE A 1 183 ? 4.003 5.970 -13.663 1.00 91.12 183 PHE A C 1
ATOM 1531 O O . PHE A 1 183 ? 3.441 5.247 -12.846 1.00 91.12 183 PHE A O 1
ATOM 1538 N N . LYS A 1 184 ? 5.176 5.649 -14.223 1.00 89.06 184 LYS A N 1
ATOM 1539 C CA . LYS A 1 184 ? 5.863 4.383 -13.955 1.00 89.06 184 LYS A CA 1
ATOM 1540 C C . LYS A 1 184 ? 6.175 4.226 -12.471 1.00 89.06 184 LYS A C 1
ATOM 1542 O O . LYS A 1 184 ? 5.862 3.195 -11.895 1.00 89.06 184 LYS A O 1
ATOM 1547 N N . ILE A 1 185 ? 6.770 5.244 -11.856 1.00 88.56 185 ILE A N 1
ATOM 1548 C CA . ILE A 1 185 ? 7.215 5.162 -10.461 1.00 88.56 185 ILE A CA 1
ATOM 1549 C C . ILE A 1 185 ? 6.009 5.041 -9.521 1.00 88.56 185 ILE A C 1
ATOM 1551 O O . ILE A 1 185 ? 6.036 4.232 -8.597 1.00 88.56 185 ILE A O 1
ATOM 1555 N N . VAL A 1 186 ? 4.930 5.797 -9.767 1.00 90.81 186 VAL A N 1
ATOM 1556 C CA . VAL A 1 186 ? 3.675 5.664 -9.003 1.00 90.81 186 VAL A CA 1
ATOM 1557 C C . VAL A 1 186 ? 3.064 4.276 -9.209 1.00 90.81 186 VAL A C 1
ATOM 1559 O O . VAL A 1 186 ? 2.604 3.668 -8.248 1.00 90.81 186 VAL A O 1
ATOM 1562 N N . PHE A 1 187 ? 3.082 3.750 -10.434 1.00 90.88 187 PHE A N 1
ATOM 1563 C CA . PHE A 1 187 ? 2.539 2.430 -10.751 1.00 90.88 187 PHE A CA 1
ATOM 1564 C C . PHE A 1 187 ? 3.331 1.299 -10.081 1.00 90.88 187 PHE A C 1
ATOM 1566 O O . PHE A 1 187 ? 2.738 0.424 -9.451 1.00 90.88 187 PHE A O 1
ATOM 1573 N N . ASP A 1 188 ? 4.662 1.351 -10.133 1.00 87.56 188 ASP A N 1
ATOM 1574 C CA . ASP A 1 188 ? 5.541 0.402 -9.446 1.00 87.56 188 ASP A CA 1
ATOM 1575 C C . ASP A 1 188 ? 5.336 0.480 -7.919 1.00 87.56 188 ASP A C 1
ATOM 1577 O O . ASP A 1 188 ? 5.235 -0.545 -7.232 1.00 87.56 188 ASP A O 1
ATOM 1581 N N . ALA A 1 189 ? 5.186 1.692 -7.371 1.00 87.19 189 ALA A N 1
ATOM 1582 C CA . ALA A 1 189 ? 4.865 1.893 -5.959 1.00 87.19 189 ALA A CA 1
ATOM 1583 C C . ALA A 1 189 ? 3.474 1.342 -5.589 1.00 87.19 189 ALA A C 1
ATOM 1585 O O . ALA A 1 189 ? 3.312 0.743 -4.529 1.00 87.19 189 ALA A O 1
ATOM 1586 N N . PHE A 1 190 ? 2.476 1.482 -6.464 1.00 89.88 190 PHE A N 1
ATOM 1587 C CA . PHE A 1 190 ? 1.136 0.927 -6.265 1.00 89.88 190 PHE A CA 1
ATOM 1588 C C . PHE A 1 190 ? 1.144 -0.608 -6.267 1.00 89.88 190 PHE A C 1
ATOM 1590 O O . PHE A 1 190 ? 0.620 -1.222 -5.341 1.00 89.88 190 PHE A O 1
ATOM 1597 N N . LEU A 1 191 ? 1.794 -1.242 -7.249 1.00 86.69 191 LEU A N 1
ATOM 1598 C CA . LEU A 1 191 ? 1.890 -2.706 -7.329 1.00 86.69 191 LEU A CA 1
ATOM 1599 C C . LEU A 1 191 ? 2.620 -3.314 -6.125 1.00 86.69 191 LEU A C 1
ATOM 1601 O O . LEU A 1 191 ? 2.271 -4.398 -5.653 1.00 86.69 191 LEU A O 1
ATOM 1605 N N . THR A 1 192 ? 3.646 -2.626 -5.624 1.00 82.44 192 THR A N 1
ATOM 1606 C CA . THR A 1 192 ? 4.397 -3.071 -4.442 1.00 82.44 192 THR A CA 1
ATOM 1607 C C . THR A 1 192 ? 3.650 -2.821 -3.136 1.00 82.44 192 THR A C 1
ATOM 1609 O O . THR A 1 192 ? 3.843 -3.574 -2.176 1.00 82.44 192 THR A O 1
ATOM 1612 N N . ALA A 1 193 ? 2.789 -1.809 -3.086 1.00 83.56 193 ALA A N 1
ATOM 1613 C CA . ALA A 1 193 ? 1.955 -1.497 -1.936 1.00 83.56 193 ALA A CA 1
ATOM 1614 C C . ALA A 1 193 ? 0.733 -2.428 -1.843 1.00 83.56 193 ALA A C 1
ATOM 1616 O O . ALA A 1 193 ? 0.541 -3.069 -0.806 1.00 83.56 193 ALA A O 1
ATOM 1617 N N . SER A 1 194 ? -0.027 -2.578 -2.935 1.00 85.00 194 SER A N 1
ATOM 1618 C CA . SER A 1 194 ? -1.320 -3.269 -2.941 1.00 85.00 194 SER A CA 1
ATOM 1619 C C . SER A 1 194 ? -1.205 -4.741 -2.544 1.00 85.00 194 SER A C 1
ATOM 1621 O O . SER A 1 194 ? -0.444 -5.533 -3.115 1.00 85.00 194 SER A O 1
ATOM 1623 N N . GLN A 1 195 ? -2.005 -5.125 -1.550 1.00 82.38 195 GLN A N 1
ATOM 1624 C CA . GLN A 1 195 ? -2.075 -6.504 -1.079 1.00 82.38 195 GLN A CA 1
ATOM 1625 C C . GLN A 1 195 ? -2.756 -7.413 -2.105 1.00 82.38 195 GLN A C 1
ATOM 1627 O O . GLN A 1 195 ? -2.341 -8.557 -2.290 1.00 82.38 195 GLN A O 1
ATOM 1632 N N . SER A 1 196 ? -3.748 -6.884 -2.821 1.00 85.06 196 SER A N 1
ATOM 1633 C CA . SER A 1 196 ? -4.471 -7.588 -3.880 1.00 85.06 196 SER A CA 1
ATOM 1634 C C . SER A 1 196 ? -3.527 -8.034 -4.997 1.00 85.06 196 SER A C 1
ATOM 1636 O O . SER A 1 196 ? -3.556 -9.194 -5.408 1.00 85.06 196 SER A O 1
ATOM 1638 N N . CYS A 1 197 ? -2.615 -7.155 -5.429 1.00 86.12 197 CYS A N 1
ATOM 1639 C CA . CYS A 1 197 ? -1.600 -7.488 -6.430 1.00 86.12 197 CYS A CA 1
ATOM 1640 C C . CYS A 1 197 ? -0.652 -8.593 -5.950 1.00 86.12 197 CYS A C 1
ATOM 1642 O O . CYS A 1 197 ? -0.346 -9.509 -6.711 1.00 86.12 197 CYS A O 1
ATOM 1644 N N . LYS A 1 198 ? -0.215 -8.546 -4.685 1.00 85.88 198 LYS A N 1
ATOM 1645 C CA . LYS A 1 198 ? 0.654 -9.585 -4.106 1.00 85.88 198 LYS A CA 1
ATOM 1646 C C . LYS A 1 198 ? -0.046 -10.935 -4.071 1.00 85.88 198 LYS A C 1
ATOM 1648 O O . LYS A 1 198 ? 0.535 -11.912 -4.522 1.00 85.88 198 LYS A O 1
ATOM 1653 N N . LEU A 1 199 ? -1.289 -10.981 -3.591 1.00 89.62 199 LEU A N 1
ATOM 1654 C CA . LEU A 1 199 ? -2.079 -12.212 -3.549 1.00 89.62 199 LEU A CA 1
ATOM 1655 C C . LEU A 1 199 ? -2.278 -12.798 -4.946 1.00 89.62 199 LEU A C 1
ATOM 1657 O O . LEU A 1 199 ? -2.096 -13.998 -5.129 1.00 89.62 199 LEU A O 1
ATOM 1661 N N . PHE A 1 200 ? -2.588 -11.952 -5.931 1.00 91.81 200 PHE A N 1
ATOM 1662 C CA . PHE A 1 200 ? -2.721 -12.377 -7.321 1.00 91.81 200 PHE A CA 1
ATOM 1663 C C . PHE A 1 200 ? -1.413 -12.956 -7.873 1.00 91.81 200 PHE A C 1
ATOM 1665 O O . PHE A 1 200 ? -1.414 -14.061 -8.409 1.00 91.81 200 PHE A O 1
ATOM 1672 N N . LEU A 1 201 ? -0.292 -12.245 -7.711 1.00 90.06 201 LEU A N 1
ATOM 1673 C CA . LEU A 1 201 ? 1.015 -12.706 -8.187 1.00 90.06 201 LEU A CA 1
ATOM 1674 C C . LEU A 1 201 ? 1.451 -13.992 -7.488 1.00 90.06 201 LEU A C 1
ATOM 1676 O O . LEU A 1 201 ? 1.955 -14.893 -8.148 1.00 90.06 201 LEU A O 1
ATOM 1680 N N . THR A 1 202 ? 1.234 -14.108 -6.177 1.00 91.25 202 THR A N 1
ATOM 1681 C CA . THR A 1 202 ? 1.511 -15.344 -5.446 1.00 91.25 202 THR A CA 1
ATOM 1682 C C . THR A 1 202 ? 0.636 -16.476 -5.967 1.00 91.25 202 THR A C 1
ATOM 1684 O O . THR A 1 202 ? 1.171 -17.519 -6.302 1.00 91.25 202 THR A O 1
ATOM 1687 N N . ALA A 1 203 ? -0.673 -16.289 -6.126 1.00 93.38 203 ALA A N 1
ATOM 1688 C CA . ALA A 1 203 ? -1.545 -17.343 -6.642 1.00 93.38 203 ALA A CA 1
ATOM 1689 C C . ALA A 1 203 ? -1.169 -17.783 -8.070 1.00 93.38 203 ALA A C 1
ATOM 1691 O O . ALA A 1 203 ? -1.169 -18.975 -8.358 1.00 93.38 203 ALA A O 1
ATOM 1692 N N . ALA A 1 204 ? -0.818 -16.838 -8.947 1.00 94.12 204 ALA A N 1
ATOM 1693 C CA . ALA A 1 204 ? -0.487 -17.121 -10.342 1.00 94.12 204 ALA A CA 1
ATOM 1694 C C . ALA A 1 204 ? 0.917 -17.717 -10.532 1.00 94.12 204 ALA A C 1
ATOM 1696 O O . ALA A 1 204 ? 1.116 -18.541 -11.422 1.00 94.12 204 ALA A O 1
ATOM 1697 N N . LEU A 1 205 ? 1.900 -17.286 -9.732 1.00 93.75 205 LEU A N 1
ATOM 1698 C CA . LEU A 1 205 ? 3.306 -17.652 -9.921 1.00 93.75 205 LEU A CA 1
ATOM 1699 C C . LEU A 1 205 ? 3.809 -18.706 -8.934 1.00 93.75 205 LEU A C 1
ATOM 1701 O O . LEU A 1 205 ? 4.855 -19.293 -9.184 1.00 93.75 205 LEU A O 1
ATOM 1705 N N . HIS A 1 206 ? 3.101 -18.971 -7.834 1.00 92.69 206 HIS A N 1
ATOM 1706 C CA . HIS A 1 206 ? 3.564 -19.925 -6.826 1.00 92.69 206 HIS A CA 1
ATOM 1707 C C . HIS A 1 206 ? 3.779 -21.317 -7.419 1.00 92.69 206 HIS A C 1
ATOM 1709 O O . HIS A 1 206 ? 4.858 -21.874 -7.265 1.00 92.69 206 HIS A O 1
ATOM 1715 N N . GLU A 1 207 ? 2.791 -21.867 -8.125 1.00 92.12 207 GLU A N 1
ATOM 1716 C CA . GLU A 1 207 ? 2.911 -23.193 -8.737 1.00 92.12 207 GLU A CA 1
ATOM 1717 C C . GLU A 1 207 ? 4.044 -23.289 -9.776 1.00 92.12 207 GLU A C 1
ATOM 1719 O O . GLU A 1 207 ? 4.908 -24.146 -9.594 1.00 92.12 207 GLU A O 1
ATOM 1724 N N . PRO A 1 208 ? 4.136 -22.417 -10.802 1.00 91.31 208 PRO A N 1
ATOM 1725 C CA . PRO A 1 208 ? 5.215 -22.518 -11.785 1.00 91.31 208 PRO A CA 1
ATOM 1726 C C . PRO A 1 208 ? 6.602 -22.250 -11.184 1.00 91.31 208 PRO A C 1
ATOM 1728 O O . PRO A 1 208 ? 7.568 -22.886 -11.595 1.00 91.31 208 PRO A O 1
ATOM 1731 N N . ILE A 1 209 ? 6.727 -21.353 -10.194 1.00 90.25 209 ILE A N 1
ATOM 1732 C CA . ILE A 1 209 ? 8.002 -21.140 -9.489 1.00 90.25 209 ILE A CA 1
ATOM 1733 C C . ILE A 1 209 ? 8.378 -22.386 -8.683 1.00 90.25 209 ILE A C 1
ATOM 1735 O O . ILE A 1 209 ? 9.531 -22.802 -8.722 1.00 90.25 209 ILE A O 1
ATOM 1739 N N . MET A 1 210 ? 7.430 -22.997 -7.968 1.00 90.19 210 MET A N 1
ATOM 1740 C CA . MET A 1 210 ? 7.697 -24.207 -7.188 1.00 90.19 210 MET A CA 1
ATOM 1741 C C . MET A 1 210 ? 8.064 -25.393 -8.078 1.00 90.19 210 MET A C 1
ATOM 1743 O O . MET A 1 210 ? 8.989 -26.117 -7.736 1.00 90.19 210 MET A O 1
ATOM 1747 N N . GLN A 1 211 ? 7.394 -25.568 -9.219 1.00 87.88 211 GLN A N 1
ATOM 1748 C CA . GLN A 1 211 ? 7.757 -26.593 -10.202 1.00 87.88 211 GLN A CA 1
ATOM 1749 C C . GLN A 1 211 ? 9.188 -26.385 -10.709 1.00 87.88 211 GLN A C 1
ATOM 1751 O O . GLN A 1 211 ? 9.988 -27.311 -10.657 1.00 87.88 211 GLN A O 1
ATOM 1756 N N . LEU A 1 212 ? 9.549 -25.151 -11.075 1.00 87.38 212 LEU A N 1
ATOM 1757 C CA . LEU A 1 212 ? 10.908 -24.820 -11.512 1.00 87.38 212 LEU A CA 1
ATOM 1758 C C . LEU A 1 212 ? 11.964 -25.067 -10.423 1.00 87.38 212 LEU A C 1
ATOM 1760 O O . LEU A 1 212 ? 13.073 -25.477 -10.737 1.00 87.38 212 LEU A O 1
ATOM 1764 N N . LEU A 1 213 ? 11.638 -24.814 -9.151 1.00 84.81 213 LEU A N 1
ATOM 1765 C CA . LEU A 1 213 ? 12.546 -25.067 -8.025 1.00 84.81 213 LEU A CA 1
ATOM 1766 C C . LEU A 1 213 ? 12.691 -26.555 -7.675 1.00 84.81 213 LEU A C 1
ATOM 1768 O O . LEU A 1 213 ? 13.654 -26.912 -7.005 1.00 84.81 213 LEU A O 1
ATOM 1772 N N . ILE A 1 214 ? 11.724 -27.395 -8.052 1.00 87.62 214 ILE A N 1
ATOM 1773 C CA . ILE A 1 214 ? 11.763 -28.850 -7.842 1.00 87.62 214 ILE A CA 1
ATOM 1774 C C . ILE A 1 214 ? 12.484 -29.541 -9.009 1.00 87.62 214 ILE A C 1
ATOM 1776 O O . ILE A 1 214 ? 13.189 -30.527 -8.794 1.00 87.62 214 ILE A O 1
ATOM 1780 N N . ASP A 1 215 ? 12.327 -29.020 -10.227 1.00 79.12 215 ASP A N 1
ATOM 1781 C CA . ASP A 1 215 ? 12.962 -29.538 -11.437 1.00 79.12 215 ASP A CA 1
ATOM 1782 C C . ASP A 1 215 ? 14.447 -29.122 -11.510 1.00 79.12 215 ASP A C 1
ATOM 1784 O O . ASP A 1 215 ? 14.846 -28.268 -12.303 1.00 79.12 215 ASP A O 1
ATOM 1788 N N . ASP A 1 216 ? 15.297 -29.785 -10.719 1.00 66.06 216 ASP A N 1
ATOM 1789 C CA . ASP A 1 216 ? 16.763 -29.603 -10.717 1.00 66.06 216 ASP A CA 1
ATOM 1790 C C . ASP A 1 216 ? 17.439 -29.961 -12.065 1.00 66.06 216 ASP A C 1
ATOM 1792 O O . ASP A 1 216 ? 18.622 -29.679 -12.275 1.00 66.06 216 ASP A O 1
ATOM 1796 N N . GLU A 1 217 ? 16.712 -30.586 -12.997 1.00 64.44 217 GLU A N 1
ATOM 1797 C CA . GLU A 1 217 ? 17.246 -31.063 -14.282 1.00 64.44 217 GLU A CA 1
ATOM 1798 C C . GLU A 1 217 ? 17.131 -30.042 -15.432 1.00 64.44 217 GLU A C 1
ATOM 1800 O O . GLU A 1 217 ? 17.681 -30.256 -16.517 1.00 64.44 217 GLU A O 1
ATOM 1805 N N . CYS A 1 218 ? 16.447 -28.911 -15.223 1.00 64.62 218 CYS A N 1
ATOM 1806 C CA . CYS A 1 218 ? 16.228 -27.909 -16.267 1.00 64.62 218 CYS A CA 1
ATOM 1807 C C . CYS A 1 218 ? 17.309 -26.817 -16.266 1.00 64.62 218 CYS A C 1
ATOM 1809 O O . CYS A 1 218 ? 17.296 -25.864 -15.487 1.00 64.62 218 CYS A O 1
ATOM 1811 N N . PHE A 1 219 ? 18.240 -26.912 -17.213 1.00 68.88 219 PHE A N 1
ATOM 1812 C CA . PHE A 1 219 ? 19.257 -25.890 -17.442 1.00 68.88 219 PHE A CA 1
ATOM 1813 C C . PHE A 1 219 ? 18.739 -24.777 -18.370 1.00 68.88 219 PHE A C 1
ATOM 1815 O O . PHE A 1 219 ? 18.668 -24.957 -19.582 1.00 68.88 219 PHE A O 1
ATOM 1822 N N . TYR A 1 220 ? 18.442 -23.596 -17.822 1.00 72.56 220 TYR A N 1
ATOM 1823 C CA . TYR A 1 220 ? 17.963 -22.426 -18.586 1.00 72.56 220 TYR A CA 1
ATOM 1824 C C . TYR A 1 220 ? 19.084 -21.555 -19.187 1.00 72.56 220 TYR A C 1
ATOM 1826 O O . TYR A 1 220 ? 18.905 -20.356 -19.418 1.00 72.56 220 TYR A O 1
ATOM 1834 N N . ASP A 1 221 ? 20.260 -22.131 -19.434 1.00 73.50 221 ASP A N 1
ATOM 1835 C CA . ASP A 1 221 ? 21.382 -21.404 -20.024 1.00 73.50 221 ASP A CA 1
ATOM 1836 C C . ASP A 1 221 ? 21.106 -21.148 -21.511 1.00 73.50 221 ASP A C 1
ATOM 1838 O O . ASP A 1 221 ? 21.050 -22.069 -22.319 1.00 73.50 221 ASP A O 1
ATOM 1842 N N . ILE A 1 222 ? 20.956 -19.879 -21.889 1.00 72.06 222 ILE A N 1
ATOM 1843 C CA . ILE A 1 222 ? 20.766 -19.473 -23.294 1.00 72.06 222 ILE A CA 1
ATOM 1844 C C . ILE A 1 222 ? 22.124 -19.298 -24.001 1.00 72.06 222 ILE A C 1
ATOM 1846 O O . ILE A 1 222 ? 22.215 -19.374 -25.225 1.00 72.06 222 ILE A O 1
ATOM 1850 N N . ASN A 1 223 ? 23.201 -19.088 -23.234 1.00 76.06 223 ASN A N 1
ATOM 1851 C CA . ASN A 1 223 ? 24.534 -18.854 -23.777 1.00 76.06 223 ASN A CA 1
ATOM 1852 C C . ASN A 1 223 ? 25.292 -20.183 -23.978 1.00 76.06 223 ASN A C 1
ATOM 1854 O O . ASN A 1 223 ? 25.500 -20.930 -23.014 1.00 76.06 223 ASN A O 1
ATOM 1858 N N . PRO A 1 224 ? 25.774 -20.482 -25.199 1.00 70.25 224 PRO A N 1
ATOM 1859 C CA . PRO A 1 224 ? 26.495 -21.726 -25.474 1.00 70.25 224 PRO A CA 1
ATOM 1860 C C . PRO A 1 224 ? 27.810 -21.812 -24.685 1.00 70.25 224 PRO A C 1
ATOM 1862 O O . PRO A 1 224 ? 28.166 -22.880 -24.190 1.00 70.25 224 PRO A O 1
ATOM 1865 N N . ASP A 1 225 ? 28.483 -20.682 -24.462 1.00 71.25 225 ASP A N 1
ATOM 1866 C CA . ASP A 1 225 ? 29.770 -20.634 -23.757 1.00 71.25 225 ASP A CA 1
ATOM 1867 C C . ASP A 1 225 ? 29.655 -21.000 -22.266 1.00 71.25 225 ASP A C 1
ATOM 1869 O O . ASP A 1 225 ? 30.546 -21.646 -21.710 1.00 71.25 225 ASP A O 1
ATOM 1873 N N . THR A 1 226 ? 28.543 -20.646 -21.609 1.00 69.69 226 THR A N 1
ATOM 1874 C CA . THR A 1 226 ? 28.285 -21.041 -20.211 1.00 69.69 226 THR A CA 1
ATOM 1875 C C . THR A 1 226 ? 27.837 -22.496 -20.124 1.00 69.69 226 THR A C 1
ATOM 1877 O O . THR A 1 226 ? 28.234 -23.208 -19.200 1.00 69.69 226 THR A O 1
ATOM 1880 N N . SER A 1 227 ? 27.120 -22.971 -21.142 1.00 66.56 227 SER A N 1
ATOM 1881 C CA . SER A 1 227 ? 26.659 -24.357 -21.264 1.00 66.56 227 SER A CA 1
ATOM 1882 C C . SER A 1 227 ? 27.829 -25.341 -21.401 1.00 66.56 227 SER A C 1
ATOM 1884 O O . SER A 1 227 ? 27.833 -26.406 -20.782 1.00 66.56 227 SER A O 1
ATOM 1886 N N . LEU A 1 228 ? 28.888 -24.955 -22.127 1.00 65.81 228 LEU A N 1
ATOM 1887 C CA . LEU A 1 228 ? 30.107 -25.758 -22.297 1.00 65.81 228 LEU A CA 1
ATOM 1888 C C . LEU A 1 228 ? 30.856 -26.014 -20.982 1.00 65.81 228 LEU A C 1
ATOM 1890 O O . LEU A 1 228 ? 31.527 -27.038 -20.840 1.00 65.81 228 LEU A O 1
ATOM 1894 N N . SER A 1 229 ? 30.727 -25.122 -19.994 1.00 67.81 229 SER A N 1
ATOM 1895 C CA . SER A 1 229 ? 31.378 -25.264 -18.686 1.00 67.81 229 SER A CA 1
ATOM 1896 C C . SER A 1 229 ? 30.839 -26.433 -17.845 1.00 67.81 229 SER A C 1
ATOM 1898 O O . SER A 1 229 ? 31.505 -26.838 -16.889 1.00 67.81 229 SER A O 1
ATOM 1900 N N . ARG A 1 230 ? 29.693 -27.012 -18.233 1.00 65.50 230 ARG A N 1
ATOM 1901 C CA . ARG A 1 230 ? 29.016 -28.107 -17.520 1.00 65.50 230 ARG A CA 1
ATOM 1902 C C . ARG A 1 230 ? 29.410 -29.501 -18.002 1.00 65.50 230 ARG A C 1
ATOM 1904 O O . ARG A 1 230 ? 29.403 -30.434 -17.210 1.00 65.50 230 ARG A O 1
ATOM 1911 N N . PHE A 1 231 ? 29.829 -29.637 -19.259 1.00 69.38 231 PHE A N 1
ATOM 1912 C CA . PHE A 1 231 ? 30.323 -30.910 -19.788 1.00 69.38 231 PHE A CA 1
ATOM 1913 C C . PHE A 1 231 ? 31.683 -31.257 -19.185 1.00 69.38 231 PHE A C 1
ATOM 1915 O O . PHE A 1 231 ? 32.521 -30.371 -18.967 1.00 69.38 231 PHE A O 1
ATOM 1922 N N . SER A 1 232 ? 31.939 -32.538 -18.934 1.00 70.25 232 SER A N 1
ATOM 1923 C CA . SER A 1 232 ? 33.259 -33.000 -18.503 1.00 70.25 232 SER A CA 1
ATOM 1924 C C . SER A 1 232 ? 34.305 -32.739 -19.599 1.00 70.25 232 SER A C 1
ATOM 1926 O O . SER A 1 232 ? 33.984 -32.638 -20.784 1.00 70.25 232 SER A O 1
ATOM 1928 N N . LYS A 1 233 ? 35.594 -32.636 -19.242 1.00 68.19 233 LYS A N 1
ATOM 1929 C CA . LYS A 1 233 ? 36.666 -32.364 -20.227 1.00 68.19 233 LYS A CA 1
ATOM 1930 C C . LYS A 1 233 ? 36.713 -33.386 -21.378 1.00 68.19 233 LYS A C 1
ATOM 1932 O O . LYS A 1 233 ? 37.229 -33.054 -22.436 1.00 68.19 233 LYS A O 1
ATOM 1937 N N . GLN A 1 234 ? 36.191 -34.598 -21.174 1.00 65.62 234 GLN A N 1
ATOM 1938 C CA . GLN A 1 234 ? 36.124 -35.656 -22.188 1.00 65.62 234 GLN A CA 1
ATOM 1939 C C . GLN A 1 234 ? 34.937 -35.485 -23.150 1.00 65.62 234 GLN A C 1
ATOM 1941 O O . GLN A 1 234 ? 35.060 -35.807 -24.327 1.00 65.62 234 GLN A O 1
ATOM 1946 N N . GLU A 1 235 ? 33.814 -34.942 -22.678 1.00 63.19 235 GLU A N 1
ATOM 1947 C CA . GLU A 1 235 ? 32.626 -34.656 -23.496 1.00 63.19 235 GLU A CA 1
ATOM 1948 C C . GLU A 1 235 ? 32.787 -33.381 -24.330 1.00 63.19 235 GLU A C 1
ATOM 1950 O O . GLU A 1 235 ? 32.196 -33.279 -25.394 1.00 63.19 235 GLU A O 1
ATOM 1955 N N . ARG A 1 236 ? 33.645 -32.444 -23.898 1.00 62.50 236 ARG A N 1
ATOM 1956 C CA . ARG A 1 236 ? 33.991 -31.224 -24.658 1.00 62.50 236 ARG A CA 1
ATOM 1957 C C . ARG A 1 236 ? 34.873 -31.466 -25.890 1.00 62.50 236 ARG A C 1
ATOM 1959 O O . ARG A 1 236 ? 35.106 -30.532 -26.647 1.00 62.50 236 ARG A O 1
ATOM 1966 N N . LEU A 1 237 ? 35.447 -32.663 -26.025 1.00 61.50 237 LEU A N 1
ATOM 1967 C CA . LEU A 1 237 ? 36.387 -33.025 -27.096 1.00 61.50 237 LEU A CA 1
ATOM 1968 C C . LEU A 1 237 ? 35.741 -33.877 -28.206 1.00 61.50 237 LEU A C 1
ATOM 1970 O O . LEU A 1 237 ? 36.446 -34.274 -29.134 1.00 61.50 237 LEU A O 1
ATOM 1974 N N . LYS A 1 238 ? 34.441 -34.178 -28.098 1.00 50.12 238 LYS A N 1
ATOM 1975 C CA . LYS A 1 238 ? 33.623 -34.783 -29.159 1.00 50.12 238 LYS A CA 1
ATOM 1976 C C . LYS A 1 238 ? 32.834 -33.703 -29.884 1.00 50.12 238 LYS A C 1
ATOM 1978 O O . LYS A 1 238 ? 32.649 -33.876 -31.106 1.00 50.12 238 LYS A O 1
#

Secondary structure (DSSP, 8-state):
-HHHHHHHHHHHHHHHHHHHHHHHHHHHHHHHHHHHHHHHHHHHHHHHHHHHHHHHHHHHS--TT-TT--HHHHHHHHHHHHTPPP--GGGTS-HHHHHHHHHHHHHHHH-HHHHHHHHHHHHHH-TTHHHHHHHHHHHHTSGGG-SHHHHHHHHHHHHHHHHHHTTT-S-HHHHHH-TT-HHHHHHHHHHHH-HHHHHHHHHHHHHHHHHHHH-TT------HHHHHTTS-TTGGG-

Organism: NCBI:txid392033

Foldseek 3Di:
DVVVVVVVVVVVVVVVVVVVVVVVVVVVVVVVVVVVVVVVVVLLVLLLVVVLVVLVVCVVVVPPPCPPNDVVVSVVVNVVSVVDDDDDPCVPPPPVRVVVVVVVLVVCLVCLLVVLVVLVVCLVVPLVVLLVVLVVNCCPRLSLVPDPSSLVSLVVNLVSNCVVPPPVDPCNPVLCPDSSNNSNSSVVSNCSSDPVNVVVCCVVCVVVVVVVVVCPPDDPDPDVVVVLVPDDPVRNVD

pLDDT: mean 82.46, std 10.73, range [48.28, 95.88]

InterPro domains:
  IPR008936 Rho GTPase activation protein [G3DSA:1.10.506.10] (99-238)
  IPR008936 Rho GTPase activation protein [SSF48350] (102-226)

Sequence (238 aa):
MTSSEELIELVKKLKRERSFVSAEQKHIREQYAQLLKLAEHVQHRQWITSHQRYVLTSLIYPNRNDQNIQSKSCFQYIQILDNISFIDSYKYFNYLQDLPYLRLLTFLRQQPNLLALCLSSIEKTDGLLINTIIPILMTAIYNQCLYYDDELFILELLRSLIDIQLKNELNPRIILQRSSCSFKIVFDAFLTASQSCKLFLTAALHEPIMQLLIDDECFYDINPDTSLSRFSKQERLK